Protein AF-A0A9K3PD20-F1 (afdb_monomer_lite)

Radius of gyration: 23.97 Å; chains: 1; bounding box: 64×73×64 Å

Sequence (239 aa):
MLTRLIGERVSKTTVSHLHSTSSPSNHFPDMQALSTAPFMQQVQYGMELSFLLENPESESNVQLKESLKVQLSHSDGIRGFMVAYLSGRGEDVVEGNVDALVAPNTIEIPPVLLEVLHEQLQQKGSAELVSLMCMNVIMPTAMVTMHKDASQSANSARTAQRGLALLQAVQEHNTGIRKNVSAIRQVARRVQKIDQDGHTAETESDDPLIKRWTEFFDKWGYQQQQAADIEKAMDTLLS

pLDDT: mean 82.69, std 20.41, range [30.44, 98.31]

Foldseek 3Di:
DDDDDDDDDDDDDDDPPPPPPPPPPLDQDDLVCLLDPALVVLLVNLLSLLVCLVVPDPVCLVVSLSSLLSLLVDQSSLLSNLCNNLLDDDPVPPDDCLPDLDALQPDDDRPSNLVSLLVLLPDDPCLSSLVSLLVQQLVLLLCLVVDPDNNSNSSSSSSNSPSLSSLLSRCVSHVSNLVLLVLLLVLLVQLLPQDPVRDRPDDDDPDPSNVVNNVVCVVVVRHNVSSVSSNVSSVVSVD

Structure (mmCIF, N/CA/C/O backbone):
data_AF-A0A9K3PD20-F1
#
_entry.id   AF-A0A9K3PD20-F1
#
loop_
_atom_site.group_PDB
_atom_site.id
_atom_site.type_symbol
_atom_site.label_atom_id
_atom_site.label_alt_id
_atom_site.label_comp_id
_atom_site.label_asym_id
_atom_site.label_entity_id
_atom_site.label_seq_id
_atom_site.pdbx_PDB_ins_code
_atom_site.Cartn_x
_atom_site.Cartn_y
_atom_site.Cartn_z
_atom_site.occupancy
_atom_site.B_iso_or_equiv
_atom_site.auth_seq_id
_atom_site.auth_comp_id
_atom_site.auth_asym_id
_atom_site.auth_atom_id
_atom_site.pdbx_PDB_model_num
ATOM 1 N N . MET A 1 1 ? -43.791 52.078 -41.776 1.00 32.06 1 MET A N 1
ATOM 2 C CA . MET A 1 1 ? -44.443 53.320 -41.314 1.00 32.06 1 MET A CA 1
ATOM 3 C C . MET A 1 1 ? -44.963 53.040 -39.907 1.00 32.06 1 MET A C 1
ATOM 5 O O . MET A 1 1 ? -45.763 52.128 -39.829 1.00 32.06 1 MET A O 1
ATOM 9 N N . LEU A 1 2 ? -44.442 53.737 -38.875 1.00 30.59 2 LEU A N 1
ATOM 10 C CA . LEU A 1 2 ? -45.046 54.035 -37.546 1.00 30.59 2 LEU A CA 1
ATOM 11 C C . LEU A 1 2 ? -45.664 52.865 -36.717 1.00 30.59 2 LEU A C 1
ATOM 13 O O . LEU A 1 2 ? -46.441 52.093 -37.240 1.00 30.59 2 LEU A O 1
ATOM 17 N N . THR A 1 3 ? -45.497 52.649 -35.406 1.00 32.53 3 THR A N 1
ATOM 18 C CA . THR A 1 3 ? -44.880 53.335 -34.255 1.00 32.53 3 THR A CA 1
ATOM 19 C C . THR A 1 3 ? -44.928 52.355 -33.065 1.00 32.53 3 THR A C 1
ATOM 21 O O . THR A 1 3 ? -45.764 51.459 -33.028 1.00 32.53 3 THR A O 1
ATOM 24 N N . ARG A 1 4 ? -44.037 52.565 -32.086 1.00 36.31 4 ARG A N 1
ATOM 25 C CA . ARG A 1 4 ? -44.049 52.064 -30.693 1.00 36.31 4 ARG A CA 1
ATOM 26 C C . ARG A 1 4 ? -45.438 52.027 -30.026 1.00 36.31 4 ARG A C 1
ATOM 28 O O . ARG A 1 4 ? -46.257 52.876 -30.350 1.00 36.31 4 ARG A O 1
ATOM 35 N N . LEU A 1 5 ? -45.580 51.215 -28.966 1.00 33.84 5 LEU A N 1
ATOM 36 C CA . LEU A 1 5 ? -45.888 51.643 -27.578 1.00 33.84 5 LEU A CA 1
ATOM 37 C C . LEU A 1 5 ? -45.812 50.440 -26.596 1.00 33.84 5 LEU A C 1
ATOM 39 O O . LEU A 1 5 ? -46.409 49.409 -26.862 1.00 33.84 5 LEU A O 1
ATOM 43 N N . ILE A 1 6 ? -45.048 50.634 -25.502 1.00 37.28 6 ILE A N 1
ATOM 44 C CA . ILE A 1 6 ? -45.344 50.339 -24.070 1.00 37.28 6 ILE A CA 1
ATOM 45 C C . ILE A 1 6 ? -45.834 48.910 -23.729 1.00 37.28 6 ILE A C 1
ATOM 47 O O . ILE A 1 6 ? -46.838 48.462 -24.246 1.00 37.28 6 ILE A O 1
ATOM 51 N N . GLY A 1 7 ? -45.226 48.115 -22.845 1.00 30.44 7 GLY A N 1
ATOM 52 C CA . GLY A 1 7 ? -44.508 48.427 -21.612 1.00 30.44 7 GLY A CA 1
ATOM 53 C C . GLY A 1 7 ? -45.372 48.011 -20.420 1.00 30.44 7 GLY A C 1
ATOM 54 O O . GLY A 1 7 ? -46.259 48.762 -20.055 1.00 30.44 7 GLY A O 1
ATOM 55 N N . GLU A 1 8 ? -45.105 46.864 -19.788 1.00 33.53 8 GLU A N 1
ATOM 56 C CA . GLU A 1 8 ? -45.597 46.604 -18.431 1.00 33.53 8 GLU A CA 1
ATOM 57 C C . GLU A 1 8 ? -44.749 45.567 -17.686 1.00 33.53 8 GLU A C 1
ATOM 59 O O . GLU A 1 8 ? -44.196 44.627 -18.253 1.00 33.53 8 GLU A O 1
ATOM 64 N N . ARG A 1 9 ? -44.574 45.858 -16.398 1.00 37.62 9 ARG A N 1
ATOM 65 C CA . ARG A 1 9 ? -43.651 45.253 -15.437 1.00 37.62 9 ARG A CA 1
ATOM 66 C C . ARG A 1 9 ? -44.114 43.853 -15.039 1.00 37.62 9 ARG A C 1
ATOM 68 O O . ARG A 1 9 ? -45.266 43.690 -14.656 1.00 37.62 9 ARG A O 1
ATOM 75 N N . VAL A 1 10 ? -43.188 42.897 -14.969 1.00 38.81 10 VAL A N 1
ATOM 76 C CA . VAL A 1 10 ? -43.394 41.652 -14.215 1.00 38.81 10 VAL A CA 1
ATOM 77 C C . VAL A 1 10 ? -42.469 41.646 -13.003 1.00 38.81 10 VAL A C 1
ATOM 79 O O . VAL A 1 10 ? -41.258 41.851 -13.104 1.00 38.81 10 VAL A O 1
ATOM 82 N N . SER A 1 11 ? -43.104 41.491 -11.846 1.00 36.44 11 SER A N 1
ATOM 83 C CA . SER A 1 11 ? -42.548 41.510 -10.500 1.00 36.44 11 SER A CA 1
ATOM 84 C C . SER A 1 11 ? -41.425 40.493 -10.295 1.00 36.44 11 SER A C 1
ATOM 86 O O . SER A 1 11 ? -41.519 39.339 -10.705 1.00 36.44 11 SER A O 1
ATOM 88 N N . LYS A 1 12 ? -40.375 40.928 -9.592 1.00 35.97 12 LYS A N 1
ATOM 89 C CA . LYS A 1 12 ? -39.318 40.067 -9.057 1.00 35.97 12 LYS A CA 1
ATOM 90 C C . LYS A 1 12 ? -39.891 39.215 -7.923 1.00 35.97 12 LYS A C 1
ATOM 92 O O . LYS A 1 12 ? -40.141 39.732 -6.838 1.00 35.97 12 LYS A O 1
ATOM 97 N N . THR A 1 13 ? -40.061 37.921 -8.165 1.00 34.59 13 THR A N 1
ATOM 98 C CA . THR A 1 13 ? -40.254 36.932 -7.100 1.00 34.59 13 THR A CA 1
ATOM 99 C C . THR A 1 13 ? -38.877 36.497 -6.615 1.00 34.59 13 THR A C 1
ATOM 101 O O . THR A 1 13 ? -38.175 35.742 -7.284 1.00 34.59 13 THR A O 1
ATOM 104 N N . THR A 1 14 ? -38.467 37.022 -5.465 1.00 35.19 14 THR A N 1
ATOM 105 C CA . THR A 1 14 ? -37.272 36.581 -4.745 1.00 35.19 14 THR A CA 1
ATOM 106 C C . THR A 1 14 ? -37.536 35.182 -4.192 1.00 35.19 14 THR A C 1
ATOM 108 O O . THR A 1 14 ? -38.269 35.030 -3.218 1.00 35.19 14 THR A O 1
ATOM 111 N N . VAL A 1 15 ? -36.967 34.154 -4.821 1.00 39.84 15 VAL A N 1
ATOM 112 C CA . VAL A 1 15 ? -36.936 32.799 -4.259 1.00 39.84 15 VAL A CA 1
ATOM 113 C C . VAL A 1 15 ? -35.819 32.769 -3.222 1.00 39.84 15 VAL A C 1
ATOM 115 O O . VAL A 1 15 ? -34.638 32.700 -3.554 1.00 39.84 15 VAL A O 1
ATOM 118 N N . SER A 1 16 ? -36.194 32.867 -1.950 1.00 36.34 16 SER A N 1
ATOM 119 C CA . SER A 1 16 ? -35.309 32.589 -0.824 1.00 36.34 16 SER A CA 1
ATOM 120 C C . SER A 1 16 ? -35.037 31.083 -0.770 1.00 36.34 16 SER A C 1
ATOM 122 O O . SER A 1 16 ? -35.779 30.333 -0.133 1.00 36.34 16 SER A O 1
ATOM 124 N N . HIS A 1 17 ? -33.986 30.622 -1.448 1.00 38.44 17 HIS A N 1
ATOM 125 C CA . HIS A 1 17 ? -33.432 29.299 -1.183 1.00 38.44 17 HIS A CA 1
ATOM 126 C C . HIS A 1 17 ? -32.709 29.336 0.164 1.00 38.44 17 HIS A C 1
ATOM 128 O O . HIS A 1 17 ? -31.541 29.704 0.256 1.00 38.44 17 HIS A O 1
ATOM 134 N N . LEU A 1 18 ? -33.427 28.940 1.214 1.00 37.38 18 LEU A N 1
ATOM 135 C CA . LEU A 1 18 ? -32.842 28.460 2.459 1.00 37.38 18 LEU A CA 1
ATOM 136 C C . LEU A 1 18 ? -31.968 27.244 2.120 1.00 37.38 18 LEU A C 1
ATOM 138 O O . LEU A 1 18 ? -32.468 26.132 1.966 1.00 37.38 18 LEU A O 1
ATOM 142 N N . HIS A 1 19 ? -30.665 27.462 1.947 1.00 37.03 19 HIS A N 1
ATOM 143 C CA . HIS A 1 19 ? -29.682 26.393 2.072 1.00 37.03 19 HIS A CA 1
ATOM 144 C C . HIS A 1 19 ? -29.594 26.059 3.557 1.00 37.03 19 HIS A C 1
ATOM 146 O O . HIS A 1 19 ? -28.876 26.700 4.318 1.00 37.03 19 HIS A O 1
ATOM 152 N N . SER A 1 20 ? -30.401 25.086 3.971 1.00 33.69 20 SER A N 1
ATOM 153 C CA . SER A 1 20 ? -30.236 24.423 5.253 1.00 33.69 20 SER A CA 1
ATOM 154 C C . SER A 1 20 ? -28.936 23.628 5.167 1.00 33.69 20 SER A C 1
ATOM 156 O O . SER A 1 20 ? -28.908 22.520 4.638 1.00 33.69 20 SER A O 1
ATOM 158 N N . THR A 1 21 ? -27.839 24.229 5.617 1.00 38.81 21 THR A N 1
ATOM 159 C CA . THR A 1 21 ? -26.572 23.541 5.859 1.00 38.81 21 THR A CA 1
ATOM 160 C C . THR A 1 21 ? -26.778 22.633 7.067 1.00 38.81 21 THR A C 1
ATOM 162 O O . THR A 1 21 ? -26.524 23.025 8.204 1.00 38.81 21 THR A O 1
ATOM 165 N N . SER A 1 22 ? -27.335 21.441 6.844 1.00 39.06 22 SER A N 1
ATOM 166 C CA . SER A 1 22 ? -27.267 20.372 7.833 1.00 39.06 22 SER A CA 1
ATOM 167 C C . SER A 1 22 ? -25.796 20.020 8.001 1.00 39.06 22 SER A C 1
ATOM 169 O O . SER A 1 22 ? -25.187 19.496 7.066 1.00 39.06 22 SER A O 1
ATOM 171 N N . SER A 1 23 ? -25.219 20.346 9.157 1.00 44.75 23 SER A N 1
ATOM 172 C CA . SER A 1 23 ? -23.912 19.828 9.549 1.00 44.75 23 SER A CA 1
ATOM 173 C C . SER A 1 23 ? -23.914 18.310 9.3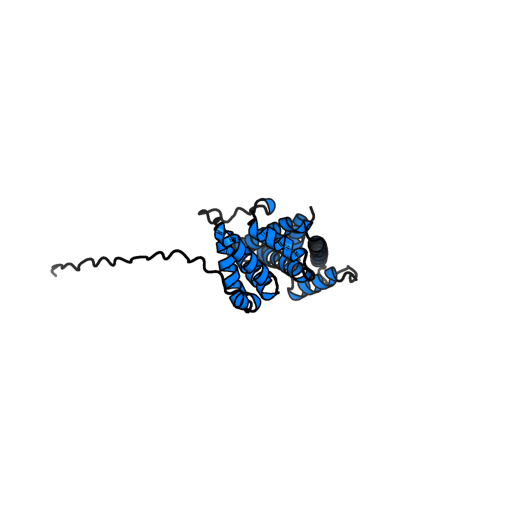39 1.00 44.75 23 SER A C 1
ATOM 175 O O . SER A 1 23 ? -24.902 17.673 9.724 1.00 44.75 23 SER A O 1
ATOM 177 N N . PRO A 1 24 ? -22.884 17.725 8.702 1.00 53.16 24 PRO A N 1
ATOM 178 C CA . PRO A 1 24 ? -22.793 16.280 8.590 1.00 53.16 24 PRO A CA 1
ATOM 179 C C . PRO A 1 24 ? -22.837 15.716 10.009 1.00 53.16 24 PRO A C 1
ATOM 181 O O . PRO A 1 24 ? -22.007 16.049 10.849 1.00 53.16 24 PRO A O 1
ATOM 184 N N . SER A 1 25 ? -23.879 14.949 10.318 1.00 56.22 25 SER A N 1
ATOM 185 C CA . SER A 1 25 ? -23.950 14.226 11.579 1.00 56.22 25 SER A CA 1
ATOM 186 C C . SER A 1 25 ? -22.768 13.265 11.621 1.00 56.22 25 SER A C 1
ATOM 188 O O . SER A 1 25 ? -22.614 12.499 10.668 1.00 56.22 25 SER A O 1
ATOM 190 N N . ASN A 1 26 ? -21.978 13.288 12.700 1.00 63.44 26 ASN A N 1
ATOM 191 C CA . ASN A 1 26 ? -20.900 12.329 12.977 1.00 63.44 26 ASN A CA 1
ATOM 192 C C . ASN A 1 26 ? -21.483 10.924 13.172 1.00 63.44 26 ASN A C 1
ATOM 194 O O . ASN A 1 26 ? -21.626 10.425 14.287 1.00 63.44 26 ASN A O 1
ATOM 198 N N . HIS A 1 27 ? -21.920 10.317 12.075 1.00 77.88 27 HIS A N 1
ATOM 199 C CA . HIS A 1 27 ? -22.515 9.000 12.057 1.00 77.88 27 HIS A CA 1
ATOM 200 C C . HIS A 1 27 ? -21.440 8.005 11.645 1.00 77.88 27 HIS A C 1
ATOM 202 O O . HIS A 1 27 ? -20.961 8.030 10.516 1.00 77.88 27 HIS A O 1
ATOM 208 N N . PHE A 1 28 ? 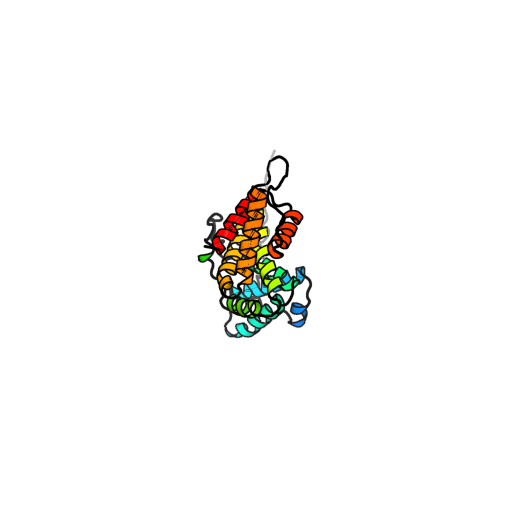-21.047 7.152 12.585 1.00 85.44 28 PHE A N 1
ATOM 209 C CA . PHE A 1 28 ? -20.180 6.023 12.289 1.00 85.44 28 PHE A CA 1
ATOM 210 C C . PHE A 1 28 ? -20.984 4.917 11.601 1.00 85.44 28 PHE A C 1
ATOM 212 O O . PHE A 1 28 ? -22.133 4.679 11.992 1.00 85.44 28 PHE A O 1
ATOM 219 N N . PRO A 1 29 ? -20.392 4.203 10.632 1.00 86.19 29 PRO A N 1
ATOM 220 C CA . PRO A 1 29 ? -21.020 3.024 10.063 1.00 86.19 29 PRO A CA 1
ATOM 221 C C . PRO A 1 29 ? -21.232 1.946 11.133 1.00 86.19 29 PRO A C 1
ATOM 223 O O . PRO A 1 29 ? -20.459 1.812 12.083 1.00 86.19 29 PRO A O 1
ATOM 226 N N . ASP A 1 30 ? -22.287 1.150 10.964 1.00 92.06 30 ASP A N 1
ATOM 227 C CA . ASP A 1 30 ? -22.535 -0.016 11.810 1.00 92.06 30 ASP A CA 1
ATOM 228 C C . ASP A 1 30 ? -21.375 -1.022 11.698 1.00 92.06 30 ASP A C 1
ATOM 230 O O . ASP A 1 30 ? -20.958 -1.384 10.597 1.00 92.06 30 ASP A O 1
ATOM 234 N N . MET A 1 31 ? -20.862 -1.499 12.836 1.00 93.88 31 MET A N 1
ATOM 235 C CA . MET A 1 31 ? -19.676 -2.367 12.882 1.00 93.88 31 MET A CA 1
ATOM 236 C C . MET A 1 31 ? -19.899 -3.715 12.186 1.00 93.88 31 MET A C 1
ATOM 238 O O . MET A 1 31 ? -18.981 -4.257 11.565 1.00 93.88 31 MET A O 1
ATOM 242 N N . GLN A 1 32 ? -21.111 -4.271 12.263 1.00 93.88 32 GLN A N 1
ATOM 243 C CA . GLN A 1 32 ? -21.422 -5.539 11.612 1.00 93.88 32 GLN A CA 1
ATOM 244 C C . GLN A 1 32 ? -21.472 -5.357 10.092 1.00 93.88 32 GLN A C 1
ATOM 246 O O . GLN A 1 32 ? -20.875 -6.154 9.359 1.00 93.88 32 GLN A O 1
ATOM 251 N N . ALA A 1 33 ? -22.108 -4.282 9.622 1.00 94.38 33 ALA A N 1
ATOM 252 C CA . ALA A 1 33 ? -22.098 -3.914 8.211 1.00 94.38 33 ALA A CA 1
ATOM 253 C C . ALA A 1 33 ? -20.666 -3.660 7.713 1.00 94.38 33 ALA A C 1
ATOM 255 O O . ALA A 1 33 ? -20.261 -4.216 6.691 1.00 94.38 33 ALA A O 1
ATOM 256 N N . LEU A 1 34 ? -19.866 -2.910 8.472 1.00 94.31 34 LEU A N 1
ATOM 257 C CA . LEU A 1 34 ? -18.480 -2.588 8.138 1.00 94.31 34 LEU A CA 1
ATOM 258 C C . LEU A 1 34 ? -17.599 -3.837 8.000 1.00 94.31 34 LEU A C 1
ATOM 260 O O . LEU A 1 34 ? -16.735 -3.867 7.136 1.00 94.31 34 LEU A O 1
ATOM 264 N N . SER A 1 35 ? -17.845 -4.884 8.791 1.00 95.06 35 SER A N 1
ATOM 265 C CA . SER A 1 35 ? -17.048 -6.123 8.760 1.00 95.06 35 SER A CA 1
ATOM 266 C C . SER A 1 35 ? -17.301 -7.040 7.553 1.00 95.06 35 SER A C 1
ATOM 268 O O . SER A 1 35 ? -16.542 -7.980 7.322 1.00 95.06 35 SER A O 1
ATOM 270 N N . THR A 1 36 ? -18.391 -6.822 6.807 1.00 95.44 36 THR A N 1
ATOM 271 C CA . THR A 1 36 ? -18.849 -7.758 5.758 1.00 95.44 36 THR A CA 1
ATOM 272 C C . THR A 1 36 ? -19.294 -7.087 4.464 1.00 95.44 36 THR A C 1
ATOM 274 O O . THR A 1 36 ? -19.559 -7.773 3.474 1.00 95.44 36 THR A O 1
ATOM 277 N N . ALA A 1 37 ? -19.382 -5.758 4.445 1.00 96.12 37 ALA A N 1
ATOM 278 C CA . ALA A 1 37 ? -19.848 -5.019 3.289 1.00 96.12 37 ALA A CA 1
ATOM 279 C C . ALA A 1 37 ? -18.946 -5.242 2.059 1.00 96.12 37 ALA A C 1
ATOM 281 O O . ALA A 1 37 ? -17.721 -5.335 2.198 1.00 96.12 37 ALA A O 1
ATOM 282 N N . PRO A 1 38 ? -19.537 -5.297 0.849 1.00 97.38 38 PRO A N 1
ATOM 283 C CA . PRO A 1 38 ? -18.790 -5.479 -0.390 1.00 97.38 38 PRO A CA 1
ATOM 284 C C . PRO A 1 38 ? -17.940 -4.247 -0.715 1.00 97.38 38 PRO A C 1
ATOM 286 O O . PRO A 1 38 ? -18.271 -3.130 -0.310 1.00 97.38 38 PRO A O 1
ATOM 289 N N . PHE A 1 39 ? -16.899 -4.430 -1.529 1.00 96.62 39 PHE A N 1
ATOM 290 C CA . PHE A 1 39 ? -15.936 -3.385 -1.901 1.00 96.62 39 PHE A CA 1
ATOM 291 C C . PHE A 1 39 ? -16.517 -1.975 -2.144 1.00 96.62 39 PHE A C 1
ATOM 293 O O . PHE A 1 39 ? -16.040 -1.014 -1.552 1.00 96.62 39 PHE A O 1
ATOM 300 N N . MET A 1 40 ? -17.553 -1.808 -2.976 1.00 96.56 40 MET A N 1
ATOM 301 C CA . MET A 1 40 ? -18.084 -0.462 -3.270 1.00 96.56 40 MET A CA 1
ATOM 302 C C . MET A 1 40 ? -18.697 0.223 -2.044 1.00 96.56 40 MET A C 1
ATOM 304 O O . MET A 1 40 ? -18.587 1.438 -1.899 1.00 96.56 40 MET A O 1
ATOM 308 N N . GLN A 1 41 ? -19.306 -0.553 -1.151 1.00 97.31 41 GLN A N 1
ATOM 309 C CA . GLN A 1 41 ? -19.816 -0.045 0.117 1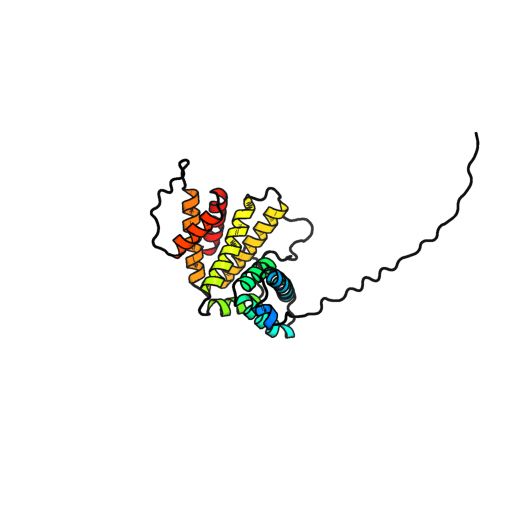.00 97.31 41 GLN A CA 1
ATOM 310 C C . GLN A 1 41 ? -18.658 0.261 1.084 1.00 97.31 41 GLN A C 1
ATOM 312 O O . GLN A 1 41 ? -18.702 1.258 1.797 1.00 97.31 41 GLN A O 1
ATOM 317 N N . GLN A 1 42 ? -17.576 -0.523 1.041 1.00 97.56 42 GLN A N 1
ATOM 318 C CA . GLN A 1 42 ? -16.352 -0.237 1.798 1.00 97.56 42 GLN A CA 1
ATOM 319 C C . GLN A 1 42 ? -15.686 1.070 1.372 1.00 97.56 42 GLN A C 1
ATOM 321 O O . GLN A 1 42 ? -15.165 1.787 2.219 1.00 97.56 42 GLN A O 1
ATOM 326 N N . VAL A 1 43 ? -15.730 1.421 0.084 1.00 96.00 43 VAL A N 1
ATOM 327 C CA . VAL A 1 43 ? -15.259 2.736 -0.381 1.00 96.00 43 VAL A CA 1
ATOM 328 C C . VAL A 1 43 ? -16.090 3.857 0.252 1.00 96.00 43 VAL A C 1
ATOM 330 O O . VAL A 1 43 ? -15.521 4.848 0.694 1.00 96.00 43 VAL A O 1
ATOM 333 N N . GLN A 1 44 ? -17.416 3.697 0.355 1.00 94.88 44 GLN A N 1
ATOM 334 C CA . GLN A 1 44 ? -18.285 4.689 1.005 1.00 94.88 44 GLN A CA 1
ATOM 335 C C . GLN A 1 44 ? -17.940 4.873 2.483 1.00 94.88 44 GLN A C 1
ATOM 337 O O . GLN A 1 44 ? -17.656 5.993 2.900 1.00 94.88 44 GLN A O 1
ATOM 342 N N . TYR A 1 45 ? -17.851 3.778 3.240 1.00 95.62 45 TYR A N 1
ATOM 343 C CA . TYR A 1 45 ? -17.425 3.833 4.641 1.00 95.62 45 TYR A CA 1
ATOM 344 C C . TYR A 1 45 ? -16.009 4.393 4.793 1.00 95.62 45 TYR A C 1
ATOM 346 O O . TYR A 1 45 ? -15.735 5.165 5.705 1.00 95.62 45 TYR A O 1
ATOM 354 N N . GLY A 1 46 ? -15.108 4.063 3.865 1.00 95.31 46 GLY A N 1
ATOM 355 C CA . GLY A 1 46 ? -13.759 4.613 3.836 1.00 95.31 46 GLY A CA 1
ATOM 356 C C . GLY A 1 46 ? -13.744 6.133 3.661 1.00 95.31 46 GLY A C 1
ATOM 357 O O . GLY A 1 46 ? -12.922 6.797 4.286 1.00 95.31 46 GLY A O 1
ATOM 358 N N . MET A 1 47 ? -14.654 6.700 2.858 1.00 92.69 47 MET A N 1
ATOM 359 C CA . MET A 1 47 ? -14.776 8.156 2.693 1.00 92.69 47 MET A CA 1
ATOM 360 C C . MET A 1 47 ? -15.262 8.824 3.982 1.00 92.69 47 MET A C 1
ATOM 362 O O . MET A 1 47 ? -14.695 9.837 4.384 1.00 92.69 47 MET A O 1
ATOM 366 N N . GLU A 1 48 ? -16.260 8.238 4.647 1.00 92.12 48 GLU A N 1
ATOM 367 C CA . GLU A 1 48 ? -16.773 8.724 5.937 1.00 92.12 48 GLU A CA 1
ATOM 368 C C . GLU A 1 48 ? -15.679 8.698 7.013 1.00 92.12 48 GLU A C 1
ATOM 370 O O . GLU A 1 48 ? -15.425 9.704 7.675 1.00 92.12 48 GLU A O 1
ATOM 375 N N . LEU A 1 49 ? -14.961 7.578 7.139 1.00 93.25 49 LEU A N 1
ATOM 376 C CA . LEU A 1 49 ? -13.873 7.436 8.109 1.00 93.25 49 LEU A CA 1
ATOM 377 C C . LEU A 1 49 ? -12.676 8.340 7.780 1.00 93.25 49 LEU A C 1
ATOM 379 O O . LEU A 1 49 ? -12.050 8.869 8.695 1.00 93.25 49 LEU A O 1
ATOM 383 N N . SER A 1 50 ? -12.378 8.569 6.497 1.00 92.25 50 SER A N 1
ATOM 384 C CA . SER A 1 50 ? -11.333 9.517 6.079 1.00 92.25 50 SER A CA 1
ATOM 385 C C . SER A 1 50 ? -11.695 10.957 6.441 1.00 92.25 50 SER A C 1
ATOM 387 O O . SER A 1 50 ? -10.848 11.682 6.951 1.00 92.25 50 SER A O 1
ATOM 389 N N . PHE A 1 51 ? -12.958 11.351 6.261 1.00 89.69 51 PHE A N 1
ATOM 390 C CA . PHE A 1 51 ? -13.442 12.671 6.670 1.00 89.69 51 PHE A CA 1
ATOM 391 C C . PHE A 1 51 ? -13.319 12.886 8.188 1.00 89.69 51 PHE A C 1
ATOM 393 O O . PHE A 1 51 ? -12.888 13.950 8.634 1.00 89.69 51 PHE A O 1
ATOM 400 N N . LEU A 1 52 ? -13.641 11.861 8.986 1.00 90.44 52 LEU A N 1
ATOM 401 C CA . LEU A 1 52 ? -13.495 11.900 10.446 1.00 90.44 52 LEU A CA 1
ATOM 402 C C . LEU A 1 52 ? -12.026 11.944 10.896 1.00 90.44 52 LEU A C 1
ATOM 404 O O . LEU A 1 52 ? -11.719 12.541 11.924 1.00 90.44 52 LEU A O 1
ATOM 408 N N . LEU A 1 53 ? -11.108 11.345 10.131 1.00 90.62 53 LEU A N 1
ATOM 409 C CA . LEU A 1 53 ? -9.667 11.443 10.386 1.00 90.62 53 LEU A CA 1
ATOM 410 C C . LEU A 1 53 ? -9.117 12.856 10.147 1.00 90.62 53 LEU A C 1
ATOM 412 O O . LEU A 1 53 ? -8.173 13.252 10.828 1.00 90.62 53 LEU A O 1
ATOM 416 N N . GLU A 1 54 ? -9.690 13.599 9.199 1.00 84.56 54 GLU A N 1
ATOM 417 C CA . GLU A 1 54 ? -9.334 14.998 8.912 1.00 84.56 54 GLU A CA 1
ATOM 418 C C . GLU A 1 54 ? -9.966 15.975 9.921 1.00 84.56 54 GLU A C 1
ATOM 420 O O . GLU A 1 54 ? -9.409 17.037 10.186 1.00 84.56 54 GLU A O 1
ATOM 425 N N . ASN A 1 55 ? -11.089 15.593 10.538 1.00 81.62 55 ASN A N 1
ATOM 426 C CA . ASN A 1 55 ? -11.840 16.411 11.494 1.00 81.62 55 ASN A CA 1
ATOM 427 C C . ASN A 1 55 ? -12.011 15.680 12.841 1.00 81.62 55 ASN A C 1
ATOM 429 O O . ASN A 1 55 ? -13.137 15.355 13.227 1.00 81.62 55 ASN A O 1
ATOM 433 N N . PRO A 1 56 ? -10.915 15.374 13.563 1.00 74.81 56 PRO A N 1
ATOM 434 C CA . PRO A 1 56 ? -10.985 14.522 14.741 1.00 74.81 56 PRO A CA 1
ATOM 435 C C . PRO A 1 56 ? -11.686 15.225 15.909 1.00 74.81 56 PRO A C 1
ATOM 437 O O . PRO A 1 56 ? -11.176 16.190 16.481 1.00 74.81 56 PRO A O 1
ATOM 440 N N . GLU A 1 57 ? -12.822 14.680 16.338 1.00 79.62 57 GLU A N 1
ATOM 441 C CA . GLU A 1 57 ? -13.446 15.033 17.614 1.00 79.62 57 GLU A CA 1
ATOM 442 C C . GLU A 1 57 ? -12.949 14.087 18.711 1.00 79.62 57 GLU A C 1
ATOM 444 O O . GLU A 1 57 ? -13.111 12.866 18.618 1.00 79.62 57 GLU A O 1
ATOM 449 N N . SER A 1 58 ? -12.349 14.644 19.769 1.00 69.50 58 SER A N 1
ATOM 450 C CA . SER A 1 58 ? -11.650 13.889 20.821 1.00 69.50 58 SER A CA 1
ATOM 451 C C . SER A 1 58 ? -12.499 12.791 21.472 1.00 69.50 58 SER A C 1
ATOM 453 O O . SER A 1 58 ? -11.979 11.711 21.755 1.00 69.50 58 SER A O 1
ATOM 455 N N . GLU A 1 59 ? -13.796 13.036 21.665 1.00 67.69 59 GLU A N 1
ATOM 456 C CA . GLU A 1 59 ? -14.745 12.094 22.274 1.00 67.69 59 GLU A CA 1
ATOM 457 C C . GLU A 1 59 ? -15.069 10.895 21.362 1.00 67.69 59 GLU A C 1
ATOM 459 O O . GLU A 1 59 ? -15.439 9.827 21.847 1.00 67.69 59 GLU A O 1
ATOM 464 N N . SER A 1 60 ? -14.860 11.030 20.049 1.00 79.88 60 SER A N 1
ATOM 465 C CA . SER A 1 60 ? -15.205 10.022 19.037 1.00 79.88 60 SER A CA 1
ATOM 466 C C . SER A 1 60 ? -14.034 9.113 18.630 1.00 79.88 60 SER A C 1
ATOM 468 O O . SER A 1 60 ? -14.221 8.100 17.952 1.00 79.88 60 SER A O 1
ATOM 470 N N . ASN A 1 61 ? -12.815 9.425 19.087 1.00 87.12 61 ASN A N 1
ATOM 471 C CA . ASN A 1 61 ? -11.592 8.733 18.668 1.00 87.12 61 ASN A CA 1
ATOM 472 C C . ASN A 1 61 ? -11.592 7.230 18.980 1.00 87.12 61 ASN A C 1
ATOM 474 O O . ASN A 1 61 ? -10.989 6.457 18.239 1.00 87.12 61 ASN A O 1
ATOM 478 N N . VAL A 1 62 ? -12.254 6.796 20.057 1.00 90.62 62 VAL A N 1
ATOM 479 C CA . VAL A 1 62 ? -12.362 5.364 20.388 1.00 90.62 62 VAL A CA 1
ATOM 480 C C . VAL A 1 62 ? -13.170 4.631 19.316 1.00 90.62 62 VAL A C 1
ATOM 482 O O . VAL A 1 62 ? -12.696 3.644 18.759 1.00 90.62 62 VAL A O 1
ATOM 485 N N . GLN A 1 63 ? -14.340 5.163 18.957 1.00 91.88 63 GLN A N 1
ATOM 486 C CA . GLN A 1 63 ? -15.212 4.570 17.945 1.00 91.88 63 GLN A CA 1
ATOM 487 C C . GLN A 1 63 ? -14.593 4.637 16.541 1.00 91.88 63 GLN A C 1
ATOM 489 O O . GLN A 1 63 ? -14.722 3.690 15.761 1.00 91.88 63 GLN A O 1
ATOM 494 N N . LEU A 1 64 ? -13.854 5.709 16.234 1.00 94.50 64 LEU A N 1
ATOM 495 C CA . LEU A 1 64 ? -13.085 5.827 14.993 1.00 94.50 64 LEU A CA 1
ATOM 496 C C . LEU A 1 64 ? -12.007 4.743 14.893 1.00 94.50 64 LEU A C 1
ATOM 498 O O . LEU A 1 64 ? -11.917 4.063 13.871 1.00 94.50 64 LEU A O 1
ATOM 502 N N . LYS A 1 65 ? -11.232 4.523 15.963 1.00 95.50 65 LYS A N 1
ATOM 503 C CA . LYS A 1 65 ? -10.229 3.447 16.014 1.00 95.50 65 LYS A CA 1
ATOM 504 C C . LYS A 1 65 ? -10.859 2.080 15.802 1.00 95.50 65 LYS A C 1
ATOM 506 O O . LYS A 1 65 ? -10.330 1.289 15.026 1.00 95.50 65 LYS A O 1
ATOM 511 N N . GLU A 1 66 ? -11.963 1.791 16.481 1.00 95.44 66 GLU A N 1
ATOM 512 C CA . GLU A 1 66 ? -12.667 0.514 16.334 1.00 95.44 66 GLU A CA 1
ATOM 513 C C . GLU A 1 66 ? -13.183 0.316 14.906 1.00 95.44 66 GLU A C 1
ATOM 515 O O . GLU A 1 66 ? -12.957 -0.743 14.323 1.00 95.44 66 GLU A O 1
ATOM 520 N N . SER A 1 67 ? -13.768 1.355 14.306 1.00 96.62 67 SER A N 1
ATOM 521 C CA . SER A 1 67 ? -14.273 1.303 12.929 1.00 96.62 67 SER A CA 1
ATOM 522 C C . SER A 1 67 ? -13.138 1.034 11.940 1.00 96.62 67 SER A C 1
ATOM 524 O O . SER A 1 67 ? -13.226 0.127 11.115 1.00 96.62 67 SER A O 1
ATOM 526 N N . LEU A 1 68 ? -12.017 1.749 12.072 1.00 97.38 68 LEU A N 1
ATOM 527 C CA . LEU A 1 68 ? -10.830 1.524 11.244 1.00 97.38 68 LEU A CA 1
ATOM 528 C C . LEU A 1 68 ? -10.268 0.109 11.427 1.00 97.38 68 LEU A C 1
ATOM 530 O O . LEU A 1 68 ? -9.925 -0.540 10.443 1.00 97.38 68 LEU A O 1
ATOM 534 N N . LYS A 1 69 ? -10.206 -0.409 12.661 1.00 97.19 69 LYS A N 1
ATOM 535 C CA . LYS A 1 69 ? -9.752 -1.787 12.925 1.00 97.19 69 LYS A CA 1
ATOM 536 C C . LYS A 1 69 ? -10.653 -2.816 12.248 1.00 97.19 69 LYS A C 1
ATOM 538 O O . LYS A 1 69 ? -10.137 -3.763 11.661 1.00 97.19 69 LYS A O 1
ATOM 543 N N . VAL A 1 70 ? -11.972 -2.632 12.313 1.00 97.38 70 VAL A N 1
ATOM 544 C CA . VAL A 1 70 ? -12.937 -3.521 11.653 1.00 97.38 70 VAL A CA 1
ATOM 545 C C . VAL A 1 70 ? -12.783 -3.442 10.137 1.00 97.38 70 VAL A C 1
ATOM 547 O O . VAL A 1 70 ? -12.639 -4.480 9.492 1.00 97.38 70 VAL A O 1
ATOM 550 N N . GLN A 1 71 ? -12.730 -2.240 9.567 1.00 97.38 71 GLN A N 1
ATOM 551 C CA . GLN A 1 71 ? -12.585 -2.070 8.125 1.00 97.38 71 GLN A CA 1
ATOM 552 C C . GLN A 1 71 ? -11.259 -2.646 7.603 1.00 97.38 71 GLN A C 1
ATOM 554 O O . GLN A 1 71 ? -11.218 -3.288 6.559 1.00 97.38 71 GLN A O 1
ATOM 559 N N . LEU A 1 72 ? -10.161 -2.485 8.340 1.00 97.25 72 LEU A N 1
ATOM 560 C CA . LEU A 1 72 ? -8.852 -3.006 7.939 1.00 97.25 72 LEU A CA 1
ATOM 561 C C . LEU A 1 72 ? -8.663 -4.505 8.232 1.00 97.25 72 LEU A C 1
ATOM 563 O O . LEU A 1 72 ? -7.605 -5.048 7.921 1.00 97.25 72 LEU A O 1
ATOM 567 N N . SER A 1 73 ? -9.667 -5.189 8.793 1.00 95.44 73 SER A N 1
ATOM 568 C CA . SER A 1 73 ? -9.569 -6.611 9.157 1.00 95.44 73 SER A CA 1
ATOM 569 C C . SER A 1 73 ? -9.791 -7.586 7.992 1.00 95.44 73 SER A C 1
ATOM 571 O O . SER A 1 73 ? -9.575 -8.788 8.151 1.00 95.44 73 SER A O 1
ATOM 573 N N . HIS A 1 74 ? -10.217 -7.099 6.822 1.00 95.38 74 HIS A N 1
ATOM 574 C CA . HIS A 1 74 ? -10.489 -7.932 5.651 1.00 95.38 74 HIS A CA 1
ATOM 575 C C . HIS A 1 74 ? -10.163 -7.216 4.331 1.00 95.38 74 HIS A C 1
ATOM 577 O O . HIS A 1 74 ? -10.100 -5.990 4.252 1.00 95.38 74 HIS A O 1
ATOM 583 N N . SER A 1 75 ? -9.976 -7.994 3.264 1.00 95.69 75 SER A N 1
ATOM 584 C CA . SER A 1 75 ? -9.443 -7.530 1.976 1.00 95.69 75 SER A CA 1
ATOM 585 C C . SER A 1 75 ? -10.230 -6.381 1.330 1.00 95.69 75 SER A C 1
ATOM 587 O O . SER A 1 75 ? -9.646 -5.365 0.949 1.00 95.69 75 SER A O 1
ATOM 589 N N . ASP A 1 76 ? -11.553 -6.513 1.224 1.00 97.19 76 ASP A N 1
ATOM 590 C CA . ASP A 1 76 ? -12.419 -5.482 0.641 1.00 97.19 76 ASP A CA 1
ATOM 591 C C . ASP A 1 76 ? -12.434 -4.192 1.466 1.00 97.19 76 ASP A C 1
ATOM 593 O O . ASP A 1 76 ? -12.482 -3.108 0.886 1.00 97.19 76 ASP A O 1
ATOM 597 N N . GLY A 1 77 ? -12.347 -4.294 2.792 1.00 97.56 77 GLY A N 1
ATOM 598 C CA . GLY A 1 77 ? -12.313 -3.141 3.681 1.00 97.56 77 GLY A CA 1
ATOM 599 C C . GLY A 1 77 ? -10.971 -2.412 3.611 1.00 97.56 77 GLY A C 1
ATOM 600 O O . GLY A 1 77 ? -10.958 -1.196 3.429 1.00 97.56 77 GLY A O 1
ATOM 601 N N . ILE A 1 78 ? -9.846 -3.141 3.581 1.00 97.44 78 ILE A N 1
ATOM 602 C CA . ILE A 1 78 ? -8.516 -2.560 3.327 1.00 97.44 78 ILE A CA 1
ATOM 603 C C . ILE A 1 78 ? -8.503 -1.820 1.988 1.00 97.44 78 ILE A C 1
ATOM 605 O O . ILE A 1 78 ? -8.071 -0.671 1.912 1.00 97.44 78 ILE A O 1
ATOM 609 N N . ARG A 1 79 ? -8.987 -2.459 0.916 1.00 95.88 79 ARG A N 1
ATOM 610 C CA . ARG A 1 79 ? -9.029 -1.840 -0.416 1.00 95.88 79 ARG A CA 1
ATOM 611 C C . ARG A 1 79 ? -9.940 -0.619 -0.441 1.00 95.88 79 ARG A C 1
ATOM 613 O O . ARG A 1 79 ? -9.540 0.403 -0.988 1.00 95.88 79 ARG A O 1
ATOM 620 N N . GLY A 1 80 ? -11.142 -0.729 0.122 1.00 96.56 80 GLY A N 1
ATOM 621 C CA . GLY A 1 80 ? -12.120 0.355 0.155 1.00 96.56 80 GLY A CA 1
ATOM 622 C C . GLY A 1 80 ? -11.601 1.571 0.914 1.00 96.56 80 GLY A C 1
ATOM 623 O O . GLY A 1 80 ? -11.638 2.681 0.382 1.00 96.56 80 GLY A O 1
ATOM 624 N N . PHE A 1 81 ? -11.026 1.346 2.098 1.00 97.31 81 PHE A N 1
ATOM 625 C CA . PHE A 1 81 ? -10.406 2.398 2.896 1.00 97.31 81 PHE A CA 1
ATOM 626 C C . PHE A 1 81 ? -9.230 3.054 2.171 1.00 97.31 81 PHE A C 1
ATOM 628 O O . PHE A 1 81 ? -9.204 4.272 2.041 1.00 97.31 81 PHE A O 1
ATOM 635 N N . MET A 1 82 ? -8.278 2.268 1.654 1.00 96.38 82 MET A N 1
ATOM 636 C CA . MET A 1 82 ? -7.090 2.818 0.990 1.00 96.38 82 MET A CA 1
ATOM 637 C C . MET A 1 82 ? -7.459 3.639 -0.248 1.00 96.38 82 MET A C 1
ATOM 639 O O . MET A 1 82 ? -6.906 4.717 -0.443 1.00 96.38 82 MET A O 1
ATOM 643 N N . VAL A 1 83 ? -8.427 3.184 -1.052 1.00 94.25 83 VAL A N 1
ATOM 644 C CA . VAL A 1 83 ? -8.935 3.966 -2.191 1.00 94.25 83 VAL A CA 1
ATOM 645 C C . VAL A 1 83 ? -9.523 5.294 -1.715 1.00 94.25 83 VAL A C 1
ATOM 647 O O . VAL A 1 83 ? -9.177 6.340 -2.256 1.00 94.25 83 VAL A O 1
ATOM 650 N N . ALA A 1 84 ? -10.378 5.274 -0.692 1.00 94.12 84 ALA A N 1
ATOM 651 C CA . ALA A 1 84 ? -11.021 6.485 -0.196 1.00 94.12 84 ALA A CA 1
ATOM 652 C C . ALA A 1 84 ? -10.027 7.476 0.433 1.00 94.12 84 ALA A C 1
ATOM 654 O O . ALA A 1 84 ? -10.036 8.657 0.093 1.00 94.12 84 ALA A O 1
ATOM 655 N N . TYR A 1 85 ? -9.145 6.991 1.305 1.00 94.94 85 TYR A N 1
ATOM 656 C CA . TYR A 1 85 ? -8.191 7.810 2.048 1.00 94.94 85 TYR A CA 1
ATOM 657 C C . TYR A 1 85 ? -7.109 8.408 1.137 1.00 94.94 85 TYR A C 1
ATOM 659 O O . TYR A 1 85 ? -6.831 9.613 1.165 1.00 94.94 85 TYR A O 1
ATOM 667 N N . LEU A 1 86 ? -6.511 7.584 0.271 1.00 94.25 86 LEU A N 1
ATOM 668 C CA . LEU A 1 86 ? -5.396 8.016 -0.573 1.00 94.25 86 LEU A CA 1
ATOM 669 C C . LEU A 1 86 ? -5.853 8.907 -1.732 1.00 94.25 86 LEU A C 1
ATOM 671 O O . LEU A 1 86 ? -5.093 9.774 -2.160 1.00 94.25 86 LEU A O 1
ATOM 675 N N . SER A 1 87 ? -7.086 8.734 -2.216 1.00 88.75 87 SER A N 1
ATOM 676 C CA . SER A 1 87 ? -7.688 9.607 -3.235 1.00 88.75 87 SER A CA 1
ATOM 677 C C . SER A 1 87 ? -8.508 10.762 -2.648 1.00 88.75 87 SER A C 1
ATOM 679 O O . SER A 1 87 ? -9.066 11.557 -3.408 1.00 88.75 87 SER A O 1
ATOM 681 N N . GLY A 1 88 ? -8.587 10.858 -1.317 1.00 81.50 88 GLY A N 1
ATOM 682 C CA . GLY A 1 88 ? -9.345 11.876 -0.598 1.00 81.50 88 GLY A CA 1
ATOM 683 C C . GLY A 1 88 ? -8.944 13.305 -0.969 1.00 81.50 88 GLY A C 1
ATOM 684 O O . GLY A 1 88 ? -7.816 13.589 -1.389 1.00 81.50 88 GLY A O 1
ATOM 685 N N . ARG A 1 89 ? -9.901 14.223 -0.817 1.00 62.59 89 ARG A N 1
ATOM 686 C CA . ARG A 1 89 ? -9.721 15.652 -1.080 1.00 62.59 89 ARG A CA 1
ATOM 687 C C . ARG A 1 89 ? -8.914 16.277 0.051 1.00 62.59 89 ARG A C 1
ATOM 689 O O . ARG A 1 89 ? -9.487 16.861 0.953 1.00 62.59 89 ARG A O 1
ATOM 696 N N . GLY A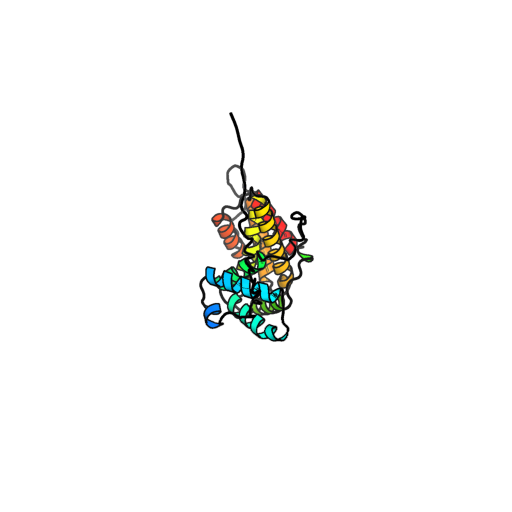 1 90 ? -7.590 16.189 -0.023 1.00 53.50 90 GLY A N 1
ATOM 697 C CA . GLY A 1 90 ? -6.769 17.123 0.741 1.00 53.50 90 GLY A CA 1
ATOM 698 C C . GLY A 1 90 ? -7.190 18.549 0.411 1.00 53.50 90 GLY A C 1
ATOM 699 O O . GLY A 1 90 ? -7.388 18.876 -0.763 1.00 53.50 90 GLY A O 1
ATOM 700 N N . GLU A 1 91 ? -7.282 19.393 1.432 1.00 49.28 91 GLU A N 1
ATOM 701 C CA . GLU A 1 91 ? -7.431 20.849 1.322 1.00 49.28 91 GLU A CA 1
ATOM 702 C C . GLU A 1 91 ? -6.270 21.529 0.555 1.00 49.28 91 GLU A C 1
ATOM 704 O O . GLU A 1 91 ? -6.220 22.747 0.445 1.00 49.28 91 GLU A O 1
ATOM 709 N N . ASP A 1 92 ? -5.374 20.761 -0.072 1.00 47.91 92 ASP A N 1
ATOM 710 C CA . ASP A 1 92 ? -4.319 21.217 -0.982 1.00 47.91 92 ASP A CA 1
ATOM 711 C C . ASP A 1 92 ? -4.848 21.784 -2.313 1.00 47.91 92 ASP A C 1
ATOM 713 O O . ASP A 1 92 ? -4.069 22.184 -3.178 1.00 47.91 92 ASP A O 1
ATOM 717 N N . VAL A 1 93 ? -6.169 21.863 -2.506 1.00 43.38 93 VAL A N 1
ATOM 718 C CA . VAL A 1 93 ? -6.771 22.681 -3.571 1.00 43.38 93 VAL A CA 1
ATOM 719 C C . VAL A 1 93 ? -6.884 24.130 -3.086 1.00 43.38 93 VAL A C 1
ATOM 721 O O . VAL A 1 93 ? -7.943 24.750 -3.156 1.00 43.38 93 VAL A O 1
ATOM 724 N N . VAL A 1 94 ? -5.778 24.692 -2.595 1.00 40.59 94 VAL A N 1
ATOM 725 C CA . VAL A 1 94 ? -5.629 26.145 -2.575 1.00 40.59 94 VAL A CA 1
ATOM 726 C C . VAL A 1 94 ? -5.520 26.567 -4.036 1.00 40.59 94 VAL A C 1
ATOM 728 O O . VAL A 1 94 ? -4.612 26.162 -4.762 1.00 40.59 94 VAL A O 1
ATOM 731 N N . GLU A 1 95 ? -6.536 27.305 -4.466 1.00 40.25 95 GLU A N 1
ATOM 732 C CA . GLU A 1 95 ? -6.740 27.893 -5.785 1.00 40.25 95 GLU A CA 1
ATOM 733 C C . GLU A 1 95 ? -5.428 28.146 -6.561 1.00 40.25 95 GLU A C 1
ATOM 735 O O . GLU A 1 95 ? -4.707 29.109 -6.313 1.00 40.25 95 GLU A O 1
ATOM 740 N N . GLY A 1 96 ? -5.129 27.290 -7.547 1.00 43.22 96 GLY A N 1
ATOM 741 C CA . GLY A 1 96 ? -4.249 27.647 -8.666 1.00 43.22 96 GLY A CA 1
ATOM 742 C C . GLY A 1 96 ? -2.872 26.985 -8.767 1.00 43.22 96 GLY A C 1
ATOM 743 O O . GLY A 1 96 ? -2.217 27.218 -9.778 1.00 43.22 96 GLY A O 1
ATOM 744 N N . ASN A 1 97 ? -2.436 26.137 -7.827 1.00 43.81 97 ASN A N 1
ATOM 745 C CA . ASN A 1 97 ? -1.148 25.426 -7.940 1.00 43.81 97 ASN A CA 1
ATOM 746 C C . ASN A 1 97 ? -1.318 23.900 -7.874 1.00 43.81 97 ASN A C 1
ATOM 748 O O . ASN A 1 97 ? -1.014 23.248 -6.882 1.00 43.81 97 ASN A O 1
ATOM 752 N N . VAL A 1 98 ? -1.793 23.317 -8.976 1.00 50.41 98 VAL A N 1
ATOM 753 C CA . VAL A 1 98 ? -1.945 21.856 -9.149 1.00 50.41 98 VAL A CA 1
ATOM 754 C C . VAL A 1 98 ? -0.581 21.146 -9.321 1.00 50.41 98 VAL A C 1
ATOM 756 O O . VAL A 1 98 ? -0.521 19.921 -9.309 1.00 50.41 98 VAL A O 1
ATOM 759 N N . ASP A 1 99 ? 0.518 21.905 -9.421 1.00 45.78 99 ASP A N 1
ATOM 760 C CA . ASP A 1 99 ? 1.847 21.414 -9.821 1.00 45.78 99 ASP A CA 1
ATOM 761 C C . ASP A 1 99 ? 2.839 21.152 -8.675 1.00 45.78 99 ASP A C 1
ATOM 763 O O . ASP A 1 99 ? 3.938 20.643 -8.915 1.00 45.78 99 ASP A O 1
ATOM 767 N N . ALA A 1 100 ? 2.506 21.465 -7.420 1.00 53.09 100 ALA A N 1
ATOM 768 C CA . ALA A 1 100 ? 3.424 21.196 -6.317 1.00 53.09 100 ALA A CA 1
ATOM 769 C C . ALA A 1 100 ? 3.316 19.728 -5.881 1.00 53.09 100 ALA A C 1
ATOM 771 O O . ALA A 1 100 ? 2.527 19.373 -5.010 1.00 53.09 100 ALA A O 1
ATOM 772 N N . LEU A 1 101 ? 4.127 18.860 -6.491 1.00 59.00 101 LEU A N 1
ATOM 773 C CA . LEU A 1 101 ? 4.400 17.527 -5.958 1.00 59.00 101 LEU A CA 1
ATOM 774 C C . LEU A 1 101 ? 4.988 17.679 -4.547 1.00 59.00 101 LEU A C 1
ATOM 776 O O . LEU A 1 101 ? 6.143 18.068 -4.381 1.00 59.00 101 LEU A O 1
ATOM 780 N N . VAL A 1 102 ? 4.181 17.369 -3.536 1.00 64.56 102 VAL A N 1
ATOM 781 C CA . VAL A 1 102 ? 4.578 17.413 -2.127 1.00 64.56 102 VAL A CA 1
ATOM 782 C C . VAL A 1 102 ? 5.452 16.193 -1.828 1.00 64.56 102 VAL A C 1
ATOM 784 O O . VAL A 1 102 ? 5.122 15.065 -2.200 1.00 64.56 102 VAL A O 1
ATOM 787 N N . ALA A 1 103 ? 6.611 16.402 -1.200 1.00 66.81 103 ALA A N 1
ATOM 788 C CA . ALA A 1 103 ? 7.505 15.299 -0.864 1.00 66.81 103 ALA A CA 1
ATOM 789 C C . ALA A 1 103 ? 6.821 14.361 0.159 1.00 66.81 103 ALA A C 1
ATOM 791 O O . ALA A 1 103 ? 6.204 14.863 1.102 1.00 66.81 103 ALA A O 1
ATOM 792 N N . PRO A 1 104 ? 6.918 13.020 0.031 1.00 67.12 104 PRO A N 1
ATOM 793 C CA . PRO A 1 104 ? 6.184 12.091 0.902 1.00 67.12 104 PRO A CA 1
ATOM 794 C C . PRO A 1 104 ? 6.409 12.322 2.403 1.00 67.12 104 PRO A C 1
ATOM 796 O O . PRO A 1 104 ? 5.480 12.223 3.193 1.00 67.12 104 PRO A O 1
ATOM 799 N N . ASN A 1 105 ? 7.619 12.728 2.793 1.00 69.06 105 ASN A N 1
ATOM 800 C CA . ASN A 1 105 ? 8.000 13.030 4.175 1.00 69.06 105 ASN A CA 1
ATOM 801 C C . ASN A 1 105 ? 7.360 14.304 4.761 1.00 69.06 105 ASN A C 1
ATOM 803 O O . ASN A 1 105 ? 7.610 14.622 5.920 1.00 69.06 105 ASN A O 1
ATOM 807 N N . THR A 1 106 ? 6.589 15.050 3.970 1.00 76.75 106 THR A N 1
ATOM 808 C CA . THR A 1 106 ? 5.874 16.259 4.410 1.00 76.75 106 THR A CA 1
ATOM 809 C C . THR A 1 106 ? 4.363 16.054 4.518 1.00 76.75 106 THR A C 1
ATOM 811 O O . THR A 1 106 ? 3.664 16.945 4.988 1.00 76.75 106 THR A O 1
ATOM 814 N N . ILE A 1 107 ? 3.859 14.879 4.125 1.00 83.94 107 ILE A N 1
ATOM 815 C CA . ILE A 1 107 ? 2.450 14.516 4.278 1.00 83.94 107 ILE A CA 1
ATOM 816 C C . ILE A 1 107 ? 2.239 14.019 5.709 1.00 83.94 107 ILE A C 1
ATOM 818 O O . ILE A 1 107 ? 2.777 12.983 6.102 1.00 83.94 107 ILE A O 1
ATOM 822 N N . GLU A 1 108 ? 1.447 14.753 6.486 1.00 87.31 108 GLU A N 1
ATOM 823 C CA . GLU A 1 108 ? 1.077 14.350 7.840 1.00 87.31 108 GLU A CA 1
ATOM 824 C C . GLU A 1 108 ? 0.028 13.231 7.793 1.00 87.31 108 GLU A C 1
ATOM 826 O O . GLU A 1 108 ? -1.029 13.365 7.172 1.00 87.31 108 GLU A O 1
ATOM 831 N N . ILE A 1 109 ? 0.328 12.105 8.442 1.00 92.06 109 ILE A N 1
ATOM 832 C CA . ILE A 1 109 ? -0.617 10.996 8.585 1.00 92.06 109 ILE A CA 1
ATOM 833 C C . ILE A 1 109 ? -1.347 11.154 9.923 1.00 92.06 109 ILE A C 1
ATOM 835 O O . ILE A 1 109 ? -0.678 11.271 10.953 1.00 92.06 109 ILE A O 1
ATOM 839 N N . PRO A 1 110 ? -2.693 11.099 9.950 1.00 92.75 110 PRO A N 1
ATOM 840 C CA . PRO A 1 110 ? -3.462 11.220 11.181 1.00 92.75 110 PRO A CA 1
ATOM 841 C C . PRO A 1 110 ? -2.973 10.243 12.266 1.00 92.75 110 PRO A C 1
ATOM 843 O O . PRO A 1 110 ? -2.909 9.034 12.009 1.00 92.75 110 PRO A O 1
ATOM 846 N N . PRO A 1 111 ? -2.683 10.710 13.498 1.00 93.44 111 PRO A N 1
ATOM 847 C CA . PRO A 1 111 ? -2.151 9.856 14.564 1.00 93.44 111 PRO A CA 1
ATOM 848 C C . PRO A 1 111 ? -3.030 8.640 14.876 1.00 93.44 111 PRO A C 1
ATOM 850 O O . PRO A 1 111 ? -2.523 7.549 15.130 1.00 93.44 111 PRO A O 1
ATOM 853 N N . VAL A 1 112 ? -4.355 8.809 14.794 1.00 94.81 112 VAL A N 1
ATOM 854 C CA . VAL A 1 112 ? -5.332 7.727 14.986 1.00 94.81 112 VAL A CA 1
ATOM 855 C C . VAL A 1 112 ? -5.161 6.622 13.938 1.00 94.81 112 VAL A C 1
ATOM 857 O O . VAL A 1 112 ? -5.211 5.442 14.284 1.00 94.81 112 VAL A O 1
ATOM 860 N N . LEU A 1 113 ? -4.918 6.984 12.674 1.00 96.31 113 LEU A N 1
ATOM 861 C CA . LEU A 1 113 ? -4.682 6.019 11.601 1.00 96.31 113 LEU A CA 1
ATOM 862 C C . LEU A 1 113 ? -3.354 5.279 11.803 1.00 96.31 113 LEU A C 1
ATOM 864 O O . LEU A 1 113 ? -3.315 4.058 11.649 1.00 96.31 113 LEU A O 1
ATOM 868 N N . LEU A 1 114 ? -2.288 5.992 12.181 1.00 95.88 114 LEU A N 1
ATOM 869 C CA . LEU A 1 114 ? -0.987 5.373 12.464 1.00 95.88 114 LEU A CA 1
ATOM 870 C C . LEU A 1 114 ? -1.079 4.351 13.595 1.00 95.88 114 LEU A C 1
ATOM 872 O O . LEU A 1 114 ? -0.585 3.236 13.450 1.00 95.88 114 LEU A O 1
ATOM 876 N N . GLU A 1 115 ? -1.752 4.699 14.692 1.00 95.75 115 GLU A N 1
ATOM 877 C CA . GLU A 1 115 ? -1.951 3.787 15.819 1.00 95.75 115 GLU A CA 1
ATOM 878 C C . GLU A 1 115 ? -2.664 2.501 15.382 1.00 95.75 115 GLU A C 1
ATOM 880 O O . GLU A 1 115 ? -2.182 1.399 15.653 1.00 95.75 115 GLU A O 1
ATOM 885 N N . VAL A 1 116 ? -3.763 2.627 14.629 1.00 97.31 116 VAL A N 1
ATOM 886 C CA . VAL A 1 116 ? -4.507 1.465 14.125 1.00 97.31 116 VAL A CA 1
ATOM 887 C C . VAL A 1 116 ? -3.654 0.620 13.177 1.00 97.31 116 VAL A C 1
ATOM 889 O O . VAL A 1 116 ? -3.647 -0.606 13.298 1.00 97.31 116 VAL A O 1
ATOM 892 N N . LEU A 1 117 ? -2.918 1.238 12.251 1.00 97.56 117 LEU A N 1
ATOM 893 C CA . LEU A 1 117 ? -2.055 0.504 11.325 1.00 97.56 117 LEU A CA 1
ATOM 894 C C . LEU A 1 117 ? -0.926 -0.221 12.054 1.00 97.56 117 LEU A C 1
ATOM 896 O O . LEU A 1 117 ? -0.655 -1.375 11.730 1.00 97.56 117 LEU A O 1
ATOM 900 N N . HIS A 1 118 ? -0.301 0.402 13.054 1.00 95.81 118 HIS A N 1
ATOM 901 C CA . HIS A 1 118 ? 0.726 -0.250 13.866 1.00 95.81 118 HIS A CA 1
ATOM 902 C C . HIS A 1 118 ? 0.180 -1.491 14.568 1.00 95.81 118 HIS A C 1
ATOM 904 O O . HIS A 1 118 ? 0.810 -2.548 14.507 1.00 95.81 118 HIS A O 1
ATOM 910 N N . GLU A 1 119 ? -1.004 -1.394 15.174 1.00 95.50 119 GLU A N 1
ATOM 911 C CA . GLU A 1 119 ? -1.653 -2.550 15.789 1.00 95.50 119 GLU A CA 1
ATOM 912 C C . GLU A 1 119 ? -1.943 -3.655 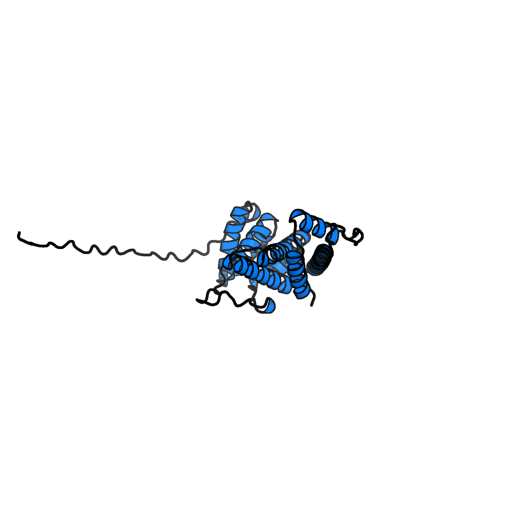14.764 1.00 95.50 119 GLU A C 1
ATOM 914 O O . GLU A 1 119 ? -1.577 -4.809 14.985 1.00 95.50 119 GLU A O 1
ATOM 919 N N . GLN A 1 120 ? -2.562 -3.320 13.627 1.00 95.94 120 GLN A N 1
ATOM 920 C CA . GLN A 1 120 ? -2.939 -4.294 12.593 1.00 95.94 120 GLN A CA 1
ATOM 921 C C . GLN A 1 120 ? -1.717 -4.967 11.956 1.00 95.94 120 GLN A C 1
ATOM 923 O O . GLN A 1 120 ? -1.714 -6.173 11.706 1.00 95.94 120 GLN A O 1
ATOM 928 N N . LEU A 1 121 ? -0.630 -4.223 11.749 1.00 96.19 121 LEU A N 1
ATOM 929 C CA . LEU A 1 121 ? 0.607 -4.749 11.174 1.00 96.19 121 LEU A CA 1
ATOM 930 C C . LEU A 1 121 ? 1.329 -5.737 12.097 1.00 96.19 121 LEU A C 1
ATOM 932 O O . LEU A 1 121 ? 2.084 -6.580 11.603 1.00 96.19 121 LEU A O 1
ATOM 936 N N . GLN A 1 122 ? 1.080 -5.677 13.405 1.00 93.19 122 GLN A N 1
ATOM 937 C CA . GLN A 1 122 ? 1.617 -6.626 14.384 1.00 93.19 122 GLN A CA 1
ATOM 938 C C . GLN A 1 122 ? 0.782 -7.912 14.501 1.00 93.19 122 GLN A C 1
ATOM 940 O O . GLN A 1 122 ? 1.241 -8.889 15.099 1.00 93.19 122 GLN A O 1
ATOM 945 N N . GLN A 1 123 ? -0.423 -7.956 13.922 1.00 92.12 123 GLN A N 1
ATOM 946 C CA . GLN A 1 123 ? -1.287 -9.136 13.984 1.00 92.12 123 GLN A CA 1
ATOM 947 C C . GLN A 1 123 ? -0.822 -10.253 13.040 1.00 92.12 123 GLN A C 1
ATOM 949 O O . GLN A 1 123 ? -0.209 -10.033 11.990 1.00 92.12 123 GLN A O 1
ATOM 954 N N . LYS A 1 124 ? -1.166 -11.497 13.396 1.00 84.81 124 LYS A N 1
ATOM 955 C CA . LYS A 1 124 ? -1.026 -12.638 12.483 1.00 84.81 124 LYS A CA 1
ATOM 956 C C . LYS A 1 124 ? -1.952 -12.417 11.286 1.00 84.81 124 LYS A C 1
ATOM 958 O O . LYS A 1 124 ? -3.144 -12.229 11.474 1.00 84.81 124 LYS A O 1
ATOM 963 N N . GLY A 1 125 ? -1.407 -12.478 10.072 1.00 83.06 125 GLY A N 1
ATOM 964 C CA . GLY A 1 125 ? -2.173 -12.236 8.842 1.00 83.06 125 GLY A CA 1
ATOM 965 C C . GLY A 1 125 ? -1.959 -10.856 8.213 1.00 83.06 125 GLY A C 1
ATOM 966 O O . GLY A 1 125 ? -2.481 -10.607 7.131 1.00 83.06 125 GLY A O 1
ATOM 967 N N . SER A 1 126 ? -1.107 -10.000 8.791 1.00 93.56 126 SER A N 1
ATOM 968 C CA . SER A 1 126 ? -0.788 -8.674 8.235 1.00 93.56 126 SER A CA 1
ATOM 969 C C . SER A 1 126 ? -0.150 -8.686 6.836 1.00 93.56 126 SER A C 1
ATOM 971 O O . SER A 1 126 ? -0.043 -7.643 6.199 1.00 93.56 126 SER A O 1
ATOM 973 N N . ALA A 1 127 ? 0.240 -9.856 6.316 1.00 95.31 127 ALA A N 1
ATOM 974 C CA . ALA A 1 127 ? 0.781 -10.011 4.967 1.00 95.31 127 ALA A CA 1
ATOM 975 C C . ALA A 1 127 ? -0.171 -9.492 3.875 1.00 95.31 127 ALA A C 1
ATOM 977 O O . ALA A 1 127 ? 0.291 -8.920 2.885 1.00 95.31 127 ALA A O 1
ATOM 978 N N . GLU A 1 128 ? -1.485 -9.665 4.051 1.00 95.69 128 GLU A N 1
ATOM 979 C CA . GLU A 1 128 ? -2.471 -9.135 3.105 1.00 95.69 128 GLU A CA 1
ATOM 980 C C . GLU A 1 128 ? -2.528 -7.605 3.155 1.00 95.69 128 GLU A C 1
ATOM 982 O O . GLU A 1 128 ? -2.404 -6.966 2.109 1.00 95.69 128 GLU A O 1
ATOM 987 N N . LEU A 1 129 ? -2.609 -7.019 4.356 1.00 97.12 129 LEU A N 1
ATOM 988 C CA . LEU A 1 129 ? -2.554 -5.568 4.558 1.00 97.12 129 LEU A CA 1
ATOM 989 C C . LEU A 1 129 ? -1.295 -4.966 3.926 1.00 97.12 129 LEU A C 1
ATOM 991 O O . LEU A 1 129 ? -1.403 -4.043 3.123 1.00 97.12 129 LEU A O 1
ATOM 995 N N . VAL A 1 130 ? -0.118 -5.538 4.201 1.00 97.50 130 VAL A N 1
ATOM 996 C CA . VAL A 1 130 ? 1.153 -5.096 3.604 1.00 97.50 130 VAL A CA 1
ATOM 997 C C . VAL A 1 130 ? 1.086 -5.139 2.079 1.00 97.50 130 VAL A C 1
ATOM 999 O O . VAL A 1 130 ? 1.416 -4.155 1.418 1.00 97.50 130 VAL A O 1
ATOM 1002 N N . SER A 1 131 ? 0.632 -6.256 1.501 1.00 96.88 131 SER A N 1
ATOM 1003 C CA . SER A 1 131 ? 0.551 -6.375 0.046 1.00 96.88 131 SER A CA 1
ATOM 1004 C C . SER A 1 131 ? -0.409 -5.355 -0.562 1.00 96.88 131 SER A C 1
ATOM 1006 O O . SER A 1 131 ? -0.100 -4.810 -1.621 1.00 96.88 131 SER A O 1
ATOM 1008 N N . LEU A 1 132 ? -1.556 -5.107 0.070 1.00 97.00 132 LEU A N 1
ATOM 1009 C CA . LEU A 1 132 ? -2.545 -4.149 -0.418 1.00 97.00 132 LEU A CA 1
ATOM 1010 C C . LEU A 1 132 ? -2.052 -2.706 -0.276 1.00 97.00 132 LEU A C 1
ATOM 1012 O O . LEU A 1 132 ? -2.260 -1.914 -1.193 1.00 97.00 132 LEU A O 1
ATOM 1016 N N . MET A 1 133 ? -1.340 -2.365 0.799 1.00 97.62 133 MET A N 1
ATOM 1017 C CA . MET A 1 133 ? -0.681 -1.060 0.931 1.00 97.62 133 MET A CA 1
ATOM 1018 C C . MET A 1 133 ? 0.347 -0.844 -0.187 1.00 97.62 133 MET A C 1
ATOM 1020 O O . MET A 1 133 ? 0.331 0.197 -0.838 1.00 97.62 133 MET A O 1
ATOM 1024 N N . CYS A 1 134 ? 1.178 -1.849 -0.490 1.00 98.00 134 CYS A N 1
ATOM 1025 C CA . CYS A 1 134 ? 2.117 -1.776 -1.612 1.00 98.00 134 CYS A CA 1
ATOM 1026 C C . CYS A 1 134 ? 1.404 -1.612 -2.967 1.00 98.00 134 CYS A C 1
ATOM 1028 O O . CYS A 1 134 ? 1.812 -0.780 -3.777 1.00 98.00 134 CYS A O 1
ATOM 1030 N N . MET A 1 135 ? 0.318 -2.353 -3.221 1.00 96.94 135 MET A N 1
ATOM 1031 C CA . MET A 1 135 ? -0.463 -2.213 -4.463 1.00 96.94 135 MET A CA 1
ATOM 1032 C C . MET A 1 135 ? -1.038 -0.799 -4.633 1.00 96.94 135 MET A C 1
ATOM 1034 O O . MET A 1 135 ? -1.035 -0.273 -5.747 1.00 96.94 135 MET A O 1
ATOM 1038 N N . ASN A 1 136 ? -1.474 -0.170 -3.537 1.00 96.00 136 ASN A N 1
ATOM 1039 C CA . ASN A 1 136 ? -1.969 1.209 -3.523 1.00 96.00 136 ASN A CA 1
ATOM 1040 C C . ASN A 1 136 ? -0.871 2.273 -3.721 1.00 96.00 136 ASN A C 1
ATOM 1042 O O . ASN A 1 136 ? -1.188 3.451 -3.838 1.00 96.00 136 ASN A O 1
ATOM 1046 N N . VAL A 1 137 ? 0.401 1.875 -3.822 1.00 96.56 137 VAL A N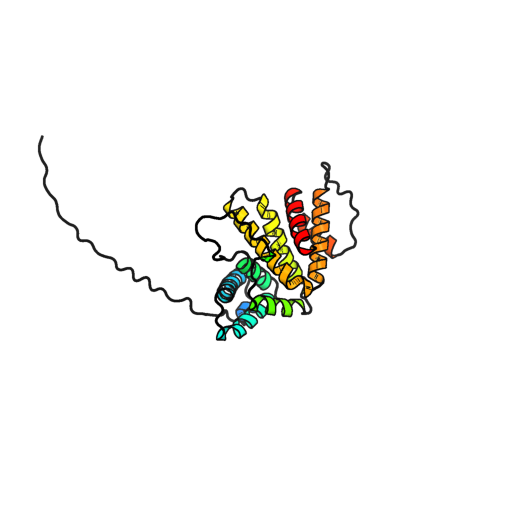 1
ATOM 1047 C CA . VAL A 1 137 ? 1.490 2.728 -4.324 1.00 96.56 137 VAL A CA 1
ATOM 1048 C C . VAL A 1 137 ? 1.824 2.393 -5.772 1.00 96.56 137 VAL A C 1
ATOM 1050 O O . VAL A 1 137 ? 1.913 3.295 -6.603 1.00 96.56 137 VAL A O 1
ATOM 1053 N N . ILE A 1 138 ? 1.981 1.107 -6.098 1.00 96.94 138 ILE A N 1
ATOM 1054 C CA . ILE A 1 138 ? 2.408 0.653 -7.431 1.00 96.94 138 ILE A CA 1
ATOM 1055 C C . ILE A 1 138 ? 1.442 1.130 -8.515 1.00 96.94 138 ILE A C 1
ATOM 1057 O O . ILE A 1 138 ? 1.871 1.744 -9.490 1.00 96.94 138 ILE A O 1
ATOM 1061 N N . MET A 1 139 ? 0.143 0.868 -8.336 1.00 95.06 139 MET A N 1
ATOM 1062 C CA . MET A 1 139 ? -0.867 1.176 -9.350 1.00 95.06 139 MET A CA 1
ATOM 1063 C C . MET A 1 139 ? -0.930 2.676 -9.669 1.00 95.06 139 MET A C 1
ATOM 1065 O O . MET A 1 139 ? -0.753 3.020 -10.836 1.00 95.06 139 MET A O 1
ATOM 1069 N N . PRO A 1 140 ? -1.119 3.590 -8.695 1.00 95.19 140 PRO A N 1
ATOM 1070 C CA . PRO A 1 140 ? -1.142 5.015 -9.006 1.00 95.19 140 PRO A CA 1
ATOM 1071 C C . PRO A 1 140 ? 0.206 5.534 -9.519 1.00 95.19 140 PRO A C 1
ATOM 1073 O O . PRO A 1 140 ? 0.203 6.357 -10.428 1.00 95.19 140 PRO A O 1
ATOM 1076 N N . THR A 1 141 ? 1.346 5.017 -9.041 1.00 96.25 141 THR A N 1
ATOM 1077 C CA . THR A 1 141 ? 2.672 5.400 -9.572 1.00 96.25 141 THR A CA 1
ATOM 1078 C C . THR A 1 141 ? 2.782 5.083 -11.063 1.00 96.25 141 THR A C 1
ATOM 1080 O O . THR A 1 141 ? 3.141 5.948 -11.857 1.00 96.25 141 THR A O 1
ATOM 1083 N N . ALA A 1 142 ? 2.388 3.870 -11.458 1.00 94.88 142 ALA A N 1
ATOM 1084 C CA . ALA A 1 142 ? 2.386 3.438 -12.852 1.00 94.88 142 ALA A CA 1
ATOM 1085 C C . ALA A 1 142 ? 1.411 4.227 -13.739 1.00 94.88 142 ALA A C 1
ATOM 1087 O O . ALA A 1 142 ? 1.548 4.211 -14.961 1.00 94.88 142 ALA A O 1
ATOM 1088 N N . MET A 1 143 ? 0.399 4.868 -13.148 1.00 92.94 143 MET A N 1
ATOM 1089 C CA . MET A 1 143 ? -0.604 5.643 -13.876 1.00 92.94 143 MET A CA 1
ATOM 1090 C C . MET A 1 143 ? -0.194 7.101 -14.101 1.00 92.94 143 MET A C 1
ATOM 1092 O O . MET A 1 143 ? -0.701 7.717 -15.041 1.00 92.94 143 MET A O 1
ATOM 1096 N N . VAL A 1 144 ? 0.754 7.640 -13.321 1.00 91.12 144 VAL A N 1
ATOM 1097 C CA . VAL A 1 144 ? 1.225 9.034 -13.451 1.00 91.12 144 VAL A CA 1
ATOM 1098 C C . VAL A 1 144 ? 1.646 9.352 -14.886 1.00 91.12 144 VAL A C 1
ATOM 1100 O O . VAL A 1 144 ? 1.206 10.354 -15.446 1.00 91.12 144 VAL A O 1
ATOM 1103 N N . THR A 1 145 ? 2.447 8.486 -15.504 1.00 86.06 145 THR A N 1
ATOM 1104 C CA . THR A 1 145 ? 2.992 8.690 -16.856 1.00 86.06 145 THR A CA 1
ATOM 1105 C C . THR A 1 145 ? 2.090 8.164 -17.977 1.00 86.06 145 THR A C 1
ATOM 1107 O O . THR A 1 145 ? 2.357 8.420 -19.149 1.00 86.06 145 THR A O 1
ATOM 1110 N N . MET A 1 146 ? 0.993 7.476 -17.640 1.00 86.44 146 MET A N 1
ATOM 1111 C CA . MET A 1 146 ? 0.054 6.900 -18.615 1.00 86.44 146 MET A CA 1
ATOM 1112 C C . MET A 1 146 ? -1.138 7.801 -18.924 1.00 86.44 146 MET A C 1
ATOM 1114 O O . MET A 1 146 ? -1.724 7.716 -20.009 1.00 86.44 146 MET A O 1
ATOM 1118 N N . HIS A 1 147 ? -1.540 8.643 -17.974 1.00 84.62 147 HIS A N 1
ATOM 1119 C CA . HIS A 1 147 ? -2.641 9.567 -18.195 1.00 84.62 147 HIS A CA 1
ATOM 1120 C C . HIS A 1 147 ? -2.250 10.639 -19.217 1.00 84.62 147 HIS A C 1
ATOM 1122 O O . HIS A 1 147 ? -1.296 11.385 -19.033 1.00 84.62 147 HIS A O 1
ATOM 1128 N N . LYS A 1 148 ? -3.041 10.752 -20.290 1.00 85.94 148 LYS A N 1
ATOM 1129 C CA . LYS A 1 148 ? -2.942 11.873 -21.244 1.00 85.94 148 LYS A CA 1
ATOM 1130 C C . LYS A 1 148 ? -3.476 13.177 -20.654 1.00 85.94 148 LYS A C 1
ATOM 1132 O O . LYS A 1 148 ? -3.106 14.256 -21.098 1.00 85.94 148 LYS A O 1
ATOM 1137 N N . ASP A 1 149 ? -4.392 13.052 -19.698 1.00 91.44 149 ASP A N 1
ATOM 1138 C CA . ASP A 1 149 ? -5.001 14.167 -18.998 1.00 91.44 149 ASP A CA 1
ATOM 1139 C C . ASP A 1 149 ? -4.163 14.544 -17.770 1.00 91.44 149 ASP A C 1
ATOM 1141 O O . ASP A 1 149 ? -3.915 13.713 -16.891 1.00 91.44 149 ASP A O 1
ATOM 1145 N N . ALA A 1 150 ? -3.747 15.810 -17.708 1.00 87.25 150 ALA A N 1
ATOM 1146 C CA . ALA A 1 150 ? -2.891 16.315 -16.640 1.00 87.25 150 ALA A CA 1
ATOM 1147 C C . ALA A 1 150 ? -3.553 16.202 -15.257 1.00 87.25 150 ALA A C 1
ATOM 1149 O O . ALA A 1 150 ? -2.874 15.904 -14.278 1.00 87.25 150 ALA A O 1
ATOM 1150 N N . SER A 1 151 ? -4.879 16.367 -15.164 1.00 87.25 151 SER A N 1
ATOM 1151 C CA . SER A 1 151 ? -5.588 16.268 -13.884 1.00 87.25 151 SER A CA 1
ATOM 1152 C C . SER A 1 151 ? -5.617 14.831 -13.355 1.00 87.25 151 SER A C 1
ATOM 1154 O O . SER A 1 151 ? -5.418 14.601 -12.162 1.00 87.25 151 SER A O 1
ATOM 1156 N N . GLN A 1 152 ? -5.785 13.842 -14.237 1.00 87.88 152 GLN A N 1
ATOM 1157 C CA . GLN A 1 152 ? -5.725 12.427 -13.864 1.00 87.88 152 GLN A CA 1
ATOM 1158 C C . GLN A 1 152 ? -4.307 11.995 -13.473 1.00 87.88 152 GLN A C 1
ATOM 1160 O O . GLN A 1 152 ? -4.139 11.250 -12.504 1.00 87.88 152 GLN A O 1
ATOM 1165 N N . SER A 1 153 ? -3.290 12.497 -14.183 1.00 89.00 153 SER A N 1
ATOM 1166 C CA . SER A 1 153 ? -1.882 12.293 -13.821 1.00 89.00 153 SER A CA 1
ATOM 1167 C C . SER A 1 153 ? -1.583 12.868 -12.432 1.00 89.00 153 SER A C 1
ATOM 1169 O O . SER A 1 153 ? -1.078 12.149 -11.569 1.00 89.00 153 SER A O 1
ATOM 1171 N N . ALA A 1 154 ? -2.000 14.111 -12.167 1.00 87.56 154 ALA A N 1
ATOM 1172 C CA . ALA A 1 154 ? -1.823 14.766 -10.872 1.00 87.56 154 ALA A CA 1
ATOM 1173 C C . ALA A 1 154 ? -2.542 14.022 -9.732 1.00 87.56 154 ALA A C 1
ATOM 1175 O O . ALA A 1 154 ? -1.971 13.826 -8.659 1.00 87.56 154 ALA A O 1
ATOM 1176 N N . ASN A 1 155 ? -3.768 13.539 -9.961 1.00 88.69 155 ASN A N 1
ATOM 1177 C CA . ASN A 1 155 ? -4.501 12.745 -8.969 1.00 88.69 155 ASN A CA 1
ATOM 1178 C C . ASN A 1 155 ? -3.810 11.404 -8.671 1.00 88.69 155 ASN A C 1
ATOM 1180 O O . ASN A 1 155 ? -3.733 10.992 -7.509 1.00 88.69 155 ASN A O 1
ATOM 1184 N N . SER A 1 156 ? -3.270 10.742 -9.697 1.00 92.56 156 SER A N 1
ATOM 1185 C CA . SER A 1 156 ? -2.479 9.518 -9.528 1.00 92.56 156 SER A CA 1
ATOM 1186 C C . SER A 1 156 ? -1.193 9.796 -8.753 1.00 92.56 156 SER A C 1
ATOM 1188 O O . SER A 1 156 ? -0.877 9.071 -7.813 1.00 92.56 156 SER A O 1
ATOM 1190 N N . ALA A 1 157 ? -0.501 10.893 -9.068 1.00 91.69 157 ALA A N 1
ATOM 1191 C CA . ALA A 1 157 ? 0.716 11.290 -8.370 1.00 91.69 157 ALA A CA 1
ATOM 1192 C C . ALA A 1 157 ? 0.445 11.572 -6.885 1.00 91.69 157 ALA A C 1
ATOM 1194 O O . ALA A 1 157 ? 1.150 11.041 -6.028 1.00 91.69 157 ALA A O 1
ATOM 1195 N N . ARG A 1 158 ? -0.627 12.310 -6.567 1.00 90.00 158 ARG A N 1
ATOM 1196 C CA . ARG A 1 158 ? -1.047 12.566 -5.179 1.00 90.00 158 ARG A CA 1
ATOM 1197 C C . ARG A 1 158 ? -1.370 11.271 -4.434 1.00 90.00 158 ARG A C 1
ATOM 1199 O O . ARG A 1 158 ? -0.923 11.082 -3.306 1.00 90.00 158 ARG A O 1
ATOM 1206 N N . THR A 1 159 ? -2.114 10.369 -5.073 1.00 93.25 159 THR A N 1
ATOM 1207 C CA . THR A 1 159 ? -2.473 9.068 -4.484 1.00 93.25 159 THR A CA 1
ATOM 1208 C C . THR A 1 159 ? -1.214 8.246 -4.185 1.00 93.25 159 THR A C 1
ATOM 1210 O O . THR A 1 159 ? -1.066 7.721 -3.081 1.00 93.25 159 THR A O 1
ATOM 1213 N N . ALA A 1 160 ? -0.266 8.193 -5.128 1.00 94.69 160 ALA A N 1
ATOM 1214 C CA . ALA A 1 160 ? 1.015 7.515 -4.943 1.00 94.69 160 ALA A CA 1
ATOM 1215 C C . ALA A 1 160 ? 1.839 8.136 -3.804 1.00 94.69 160 ALA A C 1
ATOM 1217 O O . ALA A 1 160 ? 2.361 7.406 -2.964 1.00 94.69 160 ALA A O 1
ATOM 1218 N N . GLN A 1 161 ? 1.917 9.468 -3.730 1.00 93.25 161 GLN A N 1
ATOM 1219 C CA . GLN A 1 161 ? 2.637 10.181 -2.670 1.00 93.25 161 GLN A CA 1
ATOM 1220 C C . GLN A 1 161 ? 2.056 9.908 -1.283 1.00 93.25 161 GLN A C 1
ATOM 1222 O O . GLN A 1 161 ? 2.811 9.598 -0.363 1.00 93.25 161 GLN A O 1
ATOM 1227 N N . ARG A 1 162 ? 0.727 9.959 -1.134 1.00 93.44 162 ARG A N 1
ATOM 1228 C CA . ARG A 1 162 ? 0.053 9.610 0.127 1.00 93.44 162 ARG A CA 1
ATOM 1229 C C . ARG A 1 162 ? 0.314 8.156 0.517 1.00 93.44 162 ARG A C 1
ATOM 1231 O O . ARG A 1 162 ? 0.589 7.874 1.679 1.00 93.44 162 ARG A O 1
ATOM 1238 N N . GLY A 1 163 ? 0.288 7.238 -0.451 1.00 95.88 163 GLY A N 1
ATOM 1239 C CA . GLY A 1 163 ? 0.597 5.830 -0.203 1.00 95.88 163 GLY A CA 1
ATOM 1240 C C . GLY A 1 163 ? 2.054 5.615 0.225 1.00 95.88 163 GLY A C 1
ATOM 1241 O O . GLY A 1 163 ? 2.316 4.835 1.141 1.00 95.88 163 GLY A O 1
ATOM 1242 N N . LEU A 1 164 ? 2.998 6.339 -0.388 1.00 96.38 164 LEU A N 1
ATOM 1243 C CA . LEU A 1 164 ? 4.412 6.330 -0.003 1.00 96.38 164 LEU A CA 1
ATOM 1244 C C . LEU A 1 164 ? 4.613 6.875 1.411 1.00 96.38 164 LEU A C 1
ATOM 1246 O O . LEU A 1 164 ? 5.282 6.222 2.207 1.00 96.38 164 LEU A O 1
ATOM 1250 N N . ALA A 1 165 ? 4.002 8.015 1.740 1.00 95.25 165 ALA A N 1
ATOM 1251 C CA . ALA A 1 165 ? 4.057 8.600 3.078 1.00 95.25 165 ALA A CA 1
ATOM 1252 C C . ALA A 1 165 ? 3.524 7.626 4.137 1.00 95.25 165 ALA A C 1
ATOM 1254 O O . ALA A 1 165 ? 4.157 7.414 5.172 1.00 95.25 165 ALA A O 1
ATOM 1255 N N . LEU A 1 166 ? 2.405 6.957 3.838 1.00 95.88 166 LEU A N 1
ATOM 1256 C CA . LEU A 1 166 ? 1.820 5.963 4.727 1.00 95.88 166 LEU A CA 1
ATOM 1257 C C . LEU A 1 166 ? 2.761 4.771 4.947 1.00 95.88 166 LEU A C 1
ATOM 1259 O O . LEU A 1 166 ? 3.019 4.407 6.091 1.00 95.88 166 LEU A O 1
ATOM 1263 N N . LEU A 1 167 ? 3.313 4.186 3.874 1.00 96.69 167 LEU A N 1
ATOM 1264 C CA . LEU A 1 167 ? 4.290 3.093 3.978 1.00 96.69 167 LEU A CA 1
ATOM 1265 C C . LEU A 1 167 ? 5.547 3.518 4.742 1.00 96.69 167 LEU A C 1
ATOM 1267 O O . LEU A 1 167 ? 6.038 2.755 5.574 1.00 96.69 167 LEU A O 1
ATOM 1271 N N . GLN A 1 168 ? 6.054 4.724 4.486 1.00 95.69 168 GLN A N 1
ATOM 1272 C CA . GLN A 1 168 ? 7.225 5.270 5.163 1.00 95.69 168 GLN A CA 1
ATOM 1273 C C . GLN A 1 168 ? 6.984 5.432 6.668 1.00 95.69 168 GLN A C 1
ATOM 1275 O O . GLN A 1 168 ? 7.881 5.131 7.453 1.00 95.69 168 GLN A O 1
ATOM 1280 N N . ALA A 1 169 ? 5.781 5.843 7.072 1.00 95.25 169 ALA A N 1
ATOM 1281 C CA . ALA A 1 169 ? 5.431 6.011 8.477 1.00 95.25 169 ALA A CA 1
ATOM 1282 C C . ALA A 1 169 ? 5.342 4.679 9.244 1.00 95.25 169 ALA A C 1
ATOM 1284 O O . ALA A 1 169 ? 5.598 4.651 10.443 1.00 95.25 169 ALA A O 1
ATOM 1285 N N . VAL A 1 170 ? 5.012 3.569 8.567 1.00 95.56 170 VAL A N 1
ATOM 1286 C CA . VAL A 1 170 ? 4.762 2.276 9.233 1.00 95.56 170 VAL A CA 1
ATOM 1287 C C . VAL A 1 170 ? 5.834 1.204 8.990 1.00 95.56 170 VAL A C 1
ATOM 1289 O O . VAL A 1 170 ? 5.805 0.149 9.628 1.00 95.56 170 VAL A O 1
ATOM 1292 N N . GLN A 1 171 ? 6.783 1.420 8.072 1.00 94.12 171 GLN A N 1
ATOM 1293 C CA . GLN A 1 171 ? 7.718 0.372 7.631 1.00 94.12 171 GLN A CA 1
ATOM 1294 C C . GLN A 1 171 ? 8.634 -0.182 8.731 1.00 94.12 171 GLN A C 1
ATOM 1296 O O . GLN A 1 171 ? 9.064 -1.334 8.641 1.00 94.12 171 GLN A O 1
ATOM 1301 N N . GLU A 1 172 ? 8.927 0.598 9.774 1.00 90.69 172 GLU A N 1
ATOM 1302 C CA . GLU A 1 172 ? 9.748 0.148 10.908 1.00 90.69 172 GLU A CA 1
ATOM 1303 C C . GLU A 1 172 ? 9.001 -0.846 11.810 1.00 90.69 172 GLU A C 1
ATOM 1305 O O . GLU A 1 172 ? 9.621 -1.665 12.489 1.00 90.69 172 GLU A O 1
ATOM 1310 N N . HIS A 1 173 ? 7.667 -0.846 11.759 1.00 88.88 173 HIS A N 1
ATOM 1311 C CA . HIS A 1 173 ? 6.815 -1.700 12.584 1.00 88.88 173 HIS A CA 1
ATOM 1312 C C . HIS A 1 173 ? 6.542 -3.076 11.961 1.00 88.88 173 HIS A C 1
ATOM 1314 O O . HIS A 1 173 ? 6.039 -3.970 12.645 1.00 88.88 173 HIS A O 1
ATOM 1320 N N . ASN A 1 174 ? 6.878 -3.286 10.682 1.00 92.50 174 ASN A N 1
ATOM 1321 C CA . ASN A 1 174 ? 6.696 -4.572 10.011 1.00 92.50 174 ASN A CA 1
ATOM 1322 C C . ASN A 1 174 ? 7.763 -4.819 8.933 1.00 92.50 174 ASN A C 1
ATOM 1324 O O . ASN A 1 174 ? 7.731 -4.251 7.842 1.00 92.50 174 ASN A O 1
ATOM 1328 N N . THR A 1 175 ? 8.675 -5.762 9.198 1.00 92.56 175 THR A N 1
ATOM 1329 C CA . THR A 1 175 ? 9.753 -6.137 8.256 1.00 92.56 175 THR A CA 1
ATOM 1330 C C . THR A 1 175 ? 9.244 -6.670 6.910 1.00 92.56 175 THR A C 1
ATOM 1332 O O . THR A 1 175 ? 9.970 -6.632 5.915 1.00 92.56 175 THR A O 1
ATOM 1335 N N . GLY A 1 176 ? 7.998 -7.149 6.852 1.00 95.31 176 GLY A N 1
ATOM 1336 C CA . GLY A 1 176 ? 7.332 -7.572 5.625 1.00 95.31 176 GLY A CA 1
ATOM 1337 C C . GLY A 1 176 ? 7.154 -6.434 4.623 1.00 95.31 176 GLY A C 1
ATOM 1338 O O . GLY A 1 176 ? 7.207 -6.700 3.422 1.00 95.31 176 GLY A O 1
ATOM 1339 N N . ILE A 1 177 ? 7.031 -5.182 5.079 1.00 96.56 177 ILE A N 1
ATOM 1340 C CA . ILE A 1 177 ? 6.960 -4.009 4.197 1.00 96.56 177 ILE A CA 1
ATOM 1341 C C . ILE A 1 177 ? 8.267 -3.871 3.418 1.00 96.56 177 ILE A C 1
ATOM 1343 O O . ILE A 1 177 ? 8.252 -3.948 2.192 1.00 96.56 177 ILE A O 1
ATOM 1347 N N . ARG A 1 178 ? 9.414 -3.784 4.108 1.00 96.12 178 ARG A N 1
ATOM 1348 C CA . ARG A 1 178 ? 10.731 -3.677 3.450 1.00 96.12 178 ARG A CA 1
ATOM 1349 C C . ARG A 1 178 ? 11.019 -4.851 2.509 1.00 96.12 178 ARG A C 1
ATOM 1351 O O . ARG A 1 178 ? 11.563 -4.641 1.428 1.00 96.12 178 ARG A O 1
ATOM 1358 N N . LYS A 1 179 ? 10.616 -6.076 2.876 1.00 97.19 179 LYS A N 1
ATOM 1359 C CA . LYS A 1 179 ? 10.746 -7.256 1.998 1.00 97.19 179 LYS A CA 1
ATOM 1360 C C . LYS A 1 179 ? 9.919 -7.119 0.716 1.00 97.19 179 LYS A C 1
ATOM 1362 O O . LYS A 1 179 ? 10.442 -7.376 -0.364 1.00 97.19 179 LYS A O 1
ATOM 1367 N N . ASN A 1 180 ? 8.661 -6.682 0.822 1.00 98.19 180 ASN A N 1
ATOM 1368 C CA . ASN A 1 180 ? 7.817 -6.437 -0.349 1.00 98.19 180 ASN A CA 1
ATOM 1369 C C . ASN A 1 180 ? 8.395 -5.321 -1.221 1.00 98.19 180 ASN A C 1
ATOM 1371 O O . ASN A 1 180 ? 8.582 -5.539 -2.411 1.00 98.19 180 ASN A O 1
ATOM 1375 N N . VAL A 1 181 ? 8.749 -4.175 -0.634 1.00 97.88 181 VAL A N 1
ATOM 1376 C CA . VAL A 1 181 ? 9.360 -3.039 -1.346 1.00 97.88 181 VAL A CA 1
ATOM 1377 C C . VAL A 1 181 ? 10.617 -3.476 -2.106 1.00 97.88 181 VAL A C 1
ATOM 1379 O O . VAL A 1 181 ? 10.772 -3.151 -3.283 1.00 97.88 181 VAL A O 1
ATOM 1382 N N . SER A 1 182 ? 11.490 -4.272 -1.478 1.00 97.69 182 SER A N 1
ATOM 1383 C CA . SER A 1 182 ? 12.695 -4.781 -2.140 1.00 97.69 182 SER A CA 1
ATOM 1384 C C . SER A 1 182 ? 12.381 -5.730 -3.300 1.00 97.69 182 SER A C 1
ATOM 1386 O O . SER A 1 182 ? 13.027 -5.636 -4.345 1.00 97.69 182 SER A O 1
ATOM 1388 N N . ALA A 1 183 ? 11.402 -6.625 -3.141 1.00 97.75 183 ALA A N 1
ATOM 1389 C CA . ALA A 1 183 ? 10.987 -7.534 -4.207 1.00 97.75 183 ALA A CA 1
ATOM 1390 C C . ALA A 1 183 ? 10.354 -6.769 -5.383 1.00 97.75 183 ALA A C 1
ATOM 1392 O O . ALA A 1 183 ? 10.726 -6.999 -6.532 1.00 97.75 183 ALA A O 1
ATOM 1393 N N . ILE A 1 184 ? 9.474 -5.800 -5.103 1.00 98.31 184 ILE A N 1
ATOM 1394 C CA . ILE A 1 184 ? 8.842 -4.935 -6.114 1.00 98.31 184 ILE A CA 1
ATOM 1395 C C . ILE A 1 184 ? 9.907 -4.189 -6.915 1.00 98.31 184 ILE A C 1
ATOM 1397 O O . ILE A 1 184 ? 9.880 -4.214 -8.142 1.00 98.31 184 ILE A O 1
ATOM 1401 N N . ARG A 1 185 ? 10.877 -3.565 -6.235 1.00 97.62 185 ARG A N 1
ATOM 1402 C CA . ARG A 1 185 ? 11.999 -2.872 -6.880 1.00 97.62 185 ARG A CA 1
ATOM 1403 C C . ARG A 1 185 ? 12.780 -3.796 -7.815 1.00 97.62 185 ARG A C 1
ATOM 1405 O O . ARG A 1 185 ? 13.144 -3.398 -8.917 1.00 97.62 185 ARG A O 1
ATOM 1412 N N . GLN A 1 186 ? 13.048 -5.030 -7.390 1.00 95.94 186 GLN A N 1
ATOM 1413 C CA . GLN A 1 186 ? 13.774 -5.995 -8.213 1.00 95.94 186 GLN A CA 1
ATOM 1414 C C . GLN A 1 186 ? 12.977 -6.415 -9.452 1.00 95.94 186 GLN A C 1
ATOM 1416 O O . GLN A 1 186 ? 13.542 -6.468 -10.544 1.00 95.94 186 GLN A O 1
ATOM 1421 N N . VAL A 1 187 ? 11.674 -6.664 -9.310 1.00 95.50 187 VAL A N 1
ATOM 1422 C CA . VAL A 1 187 ? 10.790 -6.968 -10.446 1.00 95.50 187 VAL A CA 1
ATOM 1423 C C . VAL A 1 187 ? 10.712 -5.779 -11.407 1.00 95.50 187 VAL A C 1
ATOM 1425 O O . VAL A 1 187 ? 10.880 -5.951 -12.612 1.00 95.50 187 VAL A O 1
ATOM 1428 N N . ALA A 1 188 ? 10.568 -4.561 -10.888 1.00 95.94 188 ALA A N 1
ATOM 1429 C CA . ALA A 1 188 ? 10.560 -3.342 -11.690 1.00 95.94 188 ALA A CA 1
ATOM 1430 C C . ALA A 1 188 ? 11.856 -3.161 -12.508 1.00 95.94 188 ALA A C 1
ATOM 1432 O O . ALA A 1 188 ? 11.804 -2.823 -13.691 1.00 95.94 188 ALA A O 1
ATOM 1433 N N . ARG A 1 189 ? 13.023 -3.461 -11.924 1.00 94.50 189 ARG A N 1
ATOM 1434 C CA . ARG A 1 189 ? 14.314 -3.471 -12.641 1.00 94.50 189 ARG A CA 1
ATOM 1435 C C . ARG A 1 189 ? 14.375 -4.506 -13.755 1.00 94.50 189 ARG A C 1
ATOM 1437 O O . ARG A 1 189 ? 14.969 -4.243 -14.796 1.00 94.50 189 ARG A O 1
ATOM 1444 N N . ARG A 1 190 ? 13.798 -5.690 -13.536 1.00 91.81 190 ARG A N 1
ATOM 1445 C CA . ARG A 1 190 ? 13.755 -6.761 -14.544 1.00 91.81 190 ARG A CA 1
ATOM 1446 C C . ARG A 1 190 ? 12.965 -6.333 -15.768 1.00 91.81 190 ARG A C 1
ATOM 1448 O O . ARG A 1 190 ? 13.457 -6.495 -16.879 1.00 91.81 190 ARG A O 1
ATOM 1455 N N . VAL A 1 191 ? 11.797 -5.725 -15.558 1.00 90.88 191 VAL A N 1
ATOM 1456 C CA . VAL A 1 191 ? 10.936 -5.238 -16.648 1.00 90.88 191 VAL A CA 1
ATOM 1457 C C . VAL A 1 191 ? 11.643 -4.186 -17.508 1.00 90.88 191 VAL A C 1
ATOM 1459 O O . VAL A 1 191 ? 11.492 -4.179 -18.726 1.00 90.88 191 VAL A O 1
ATOM 1462 N N . GLN A 1 192 ? 12.484 -3.342 -16.910 1.00 88.81 192 GLN A N 1
ATOM 1463 C CA . GLN A 1 192 ? 13.280 -2.354 -17.650 1.00 88.81 192 GLN A CA 1
ATOM 1464 C C . GLN A 1 192 ? 14.394 -2.968 -18.512 1.00 88.81 192 GLN A C 1
ATOM 1466 O O . GLN A 1 192 ? 14.833 -2.340 -19.471 1.00 88.81 192 GLN A O 1
ATOM 1471 N N . LYS A 1 193 ? 14.862 -4.178 -18.183 1.00 84.12 193 LYS A N 1
ATOM 1472 C CA . LYS A 1 193 ? 15.942 -4.881 -18.898 1.00 84.12 193 LYS A CA 1
ATOM 1473 C C . LYS A 1 193 ? 15.444 -5.826 -19.995 1.00 84.12 193 LYS A C 1
ATOM 1475 O O . LYS A 1 193 ? 16.265 -6.523 -20.583 1.00 84.12 193 LYS A O 1
ATOM 1480 N N . ILE A 1 194 ? 14.134 -5.885 -20.244 1.00 72.81 194 ILE A N 1
ATOM 1481 C CA . ILE A 1 194 ? 13.577 -6.668 -21.352 1.00 72.81 194 ILE A CA 1
ATOM 1482 C C . ILE A 1 194 ? 14.098 -6.056 -22.655 1.00 72.81 194 ILE A C 1
ATOM 1484 O O . ILE A 1 194 ? 13.832 -4.885 -22.941 1.00 72.81 194 ILE A O 1
ATOM 1488 N N . ASP A 1 195 ? 14.883 -6.830 -23.402 1.00 60.12 195 ASP A N 1
ATOM 1489 C CA . ASP A 1 195 ? 15.422 -6.420 -24.696 1.00 60.12 195 ASP A CA 1
ATOM 1490 C C . ASP A 1 195 ? 14.325 -6.331 -25.775 1.00 60.12 195 ASP A C 1
ATOM 1492 O O . ASP A 1 195 ? 13.165 -6.690 -25.561 1.00 60.12 195 ASP A O 1
ATOM 1496 N N . GLN A 1 196 ? 14.681 -5.809 -26.954 1.00 54.69 196 GLN A N 1
ATOM 1497 C CA . GLN A 1 196 ? 13.749 -5.647 -28.082 1.00 54.69 196 GLN A CA 1
ATOM 1498 C C . GLN A 1 196 ? 13.175 -6.983 -28.592 1.00 54.69 196 GLN A C 1
ATOM 1500 O O . GLN A 1 196 ? 12.161 -6.972 -29.289 1.00 54.69 196 GLN A O 1
ATOM 1505 N N . ASP A 1 197 ? 13.778 -8.109 -28.200 1.00 56.78 197 ASP A N 1
ATOM 1506 C CA . ASP A 1 197 ? 13.376 -9.467 -28.562 1.00 56.78 197 ASP A CA 1
ATOM 1507 C C . ASP A 1 197 ? 12.507 -10.135 -27.472 1.00 56.78 197 ASP A C 1
ATOM 1509 O O . ASP A 1 197 ? 12.117 -11.300 -27.594 1.00 56.78 197 ASP A O 1
ATOM 1513 N N . GLY A 1 198 ? 12.158 -9.408 -26.404 1.00 59.91 198 GLY A N 1
ATOM 1514 C CA . GLY A 1 198 ? 11.261 -9.876 -25.344 1.00 59.91 198 GLY A CA 1
ATOM 1515 C C . GLY A 1 198 ? 11.897 -10.878 -24.378 1.00 59.91 198 GLY A C 1
ATOM 1516 O O . GLY A 1 198 ? 11.171 -11.570 -23.663 1.00 59.91 198 GLY A O 1
ATOM 1517 N N . HIS A 1 199 ? 13.226 -10.990 -24.355 1.00 54.72 199 HIS A N 1
ATOM 1518 C CA . HIS A 1 199 ? 13.938 -11.947 -23.517 1.00 54.72 199 HIS A CA 1
ATOM 1519 C C . HIS A 1 199 ? 14.451 -11.258 -22.244 1.00 54.72 199 HIS A C 1
ATOM 1521 O O . HIS A 1 199 ? 15.307 -10.376 -22.264 1.00 54.72 199 HIS A O 1
ATOM 1527 N N . THR A 1 200 ? 13.945 -11.677 -21.083 1.00 58.66 200 THR A N 1
ATOM 1528 C CA . THR A 1 200 ? 14.571 -11.351 -19.796 1.00 58.66 200 THR A CA 1
ATOM 1529 C C . THR A 1 200 ? 15.781 -12.255 -19.593 1.00 58.66 200 THR A C 1
ATOM 1531 O O . THR A 1 200 ? 15.627 -13.450 -19.359 1.00 58.66 200 THR A O 1
ATOM 1534 N N . ALA A 1 201 ? 16.990 -11.694 -19.610 1.00 51.34 201 ALA A N 1
ATOM 1535 C CA . ALA A 1 201 ? 18.226 -12.431 -19.324 1.00 51.34 201 ALA A CA 1
ATOM 1536 C C . ALA A 1 201 ? 18.355 -12.919 -17.859 1.00 51.34 201 ALA A C 1
ATOM 1538 O O . ALA A 1 201 ? 19.368 -13.516 -17.498 1.00 51.34 201 ALA A O 1
ATOM 1539 N N . GLU A 1 202 ? 17.376 -12.643 -16.989 1.00 59.66 202 GLU A N 1
ATOM 1540 C CA . GLU A 1 202 ? 17.434 -13.020 -15.577 1.00 59.66 202 GLU A CA 1
ATOM 1541 C C . GLU A 1 202 ? 16.746 -14.364 -15.317 1.00 59.66 202 GLU A C 1
ATOM 1543 O O . GLU A 1 202 ? 15.586 -14.576 -15.660 1.00 59.66 202 GLU A O 1
ATOM 1548 N N . THR A 1 203 ? 17.487 -15.252 -14.655 1.00 59.66 203 THR A N 1
ATOM 1549 C CA . THR A 1 203 ? 17.035 -16.535 -14.120 1.00 59.66 203 THR A CA 1
ATOM 1550 C C . THR A 1 203 ? 15.787 -16.357 -13.250 1.00 59.66 203 THR A C 1
ATOM 1552 O O . THR A 1 203 ? 15.713 -15.420 -12.439 1.00 59.66 203 THR A O 1
ATOM 1555 N N . GLU A 1 204 ? 14.819 -17.272 -13.395 1.00 70.31 204 GLU A N 1
ATOM 1556 C CA . GLU A 1 204 ? 13.687 -17.395 -12.470 1.00 70.31 204 GLU A CA 1
ATOM 1557 C C . GLU A 1 204 ? 14.204 -17.349 -11.025 1.00 70.31 204 GLU A C 1
ATOM 1559 O O . GLU A 1 204 ? 15.216 -17.965 -10.687 1.00 70.31 204 GLU A O 1
ATOM 1564 N N . SER A 1 205 ? 13.562 -16.535 -10.184 1.00 80.06 205 SER A N 1
ATOM 1565 C CA . SER A 1 205 ? 13.940 -16.428 -8.777 1.00 80.06 205 SER A CA 1
ATOM 1566 C C . SER A 1 205 ? 13.091 -17.377 -7.948 1.00 80.06 205 SER A C 1
ATOM 1568 O O . SER A 1 205 ? 11.867 -17.354 -8.059 1.00 80.06 205 SER A O 1
ATOM 1570 N N . ASP A 1 206 ? 13.738 -18.131 -7.062 1.00 86.56 206 ASP A N 1
ATOM 1571 C CA . ASP A 1 206 ? 13.060 -18.987 -6.085 1.00 86.56 206 ASP A CA 1
ATOM 1572 C C . ASP A 1 206 ? 12.406 -18.195 -4.932 1.00 86.56 206 ASP A C 1
ATOM 1574 O O . ASP A 1 206 ? 11.724 -18.780 -4.088 1.00 86.56 206 ASP A O 1
ATOM 1578 N N . ASP A 1 207 ? 12.592 -16.869 -4.859 1.00 94.44 207 ASP A N 1
ATOM 1579 C CA . ASP A 1 207 ? 11.959 -16.052 -3.821 1.00 94.44 207 ASP A CA 1
ATOM 1580 C C . ASP A 1 207 ? 10.443 -15.915 -4.089 1.00 94.44 207 ASP A C 1
ATOM 1582 O O . ASP A 1 207 ? 10.032 -15.369 -5.123 1.00 94.44 207 ASP A O 1
ATOM 1586 N N . PRO A 1 208 ? 9.579 -16.351 -3.152 1.00 95.44 208 PRO A N 1
ATOM 1587 C CA . PRO A 1 208 ? 8.132 -16.322 -3.338 1.00 95.44 208 PRO A CA 1
ATOM 1588 C C . PRO A 1 208 ? 7.556 -14.903 -3.462 1.00 95.44 208 PRO A C 1
ATOM 1590 O O . PRO A 1 208 ? 6.531 -14.728 -4.127 1.00 95.44 208 PRO A O 1
ATOM 1593 N N . LEU A 1 209 ? 8.180 -13.883 -2.859 1.00 96.06 209 LEU A N 1
ATOM 1594 C CA . LEU A 1 209 ? 7.746 -12.493 -3.030 1.00 96.06 209 LEU A CA 1
ATOM 1595 C C . LEU A 1 209 ? 8.085 -11.986 -4.427 1.00 96.06 209 LEU A C 1
ATOM 1597 O O . LEU A 1 209 ? 7.247 -11.329 -5.041 1.00 96.06 209 LEU A O 1
ATOM 1601 N N . ILE A 1 210 ? 9.272 -12.313 -4.945 1.00 96.06 210 ILE A N 1
ATOM 1602 C CA . ILE A 1 210 ? 9.654 -11.938 -6.312 1.00 96.06 210 ILE A CA 1
ATOM 1603 C C . ILE A 1 210 ? 8.694 -12.591 -7.302 1.00 96.06 210 ILE A C 1
ATOM 1605 O O . ILE A 1 210 ? 8.135 -11.884 -8.133 1.00 96.06 210 ILE A O 1
ATOM 1609 N N . LYS A 1 211 ? 8.412 -13.892 -7.156 1.00 95.12 211 LYS A N 1
ATOM 1610 C CA . LYS A 1 211 ? 7.446 -14.594 -8.012 1.00 95.12 211 LYS A CA 1
ATOM 1611 C C . LYS A 1 211 ? 6.056 -13.949 -7.977 1.00 95.12 211 LYS A C 1
ATOM 1613 O O . LYS A 1 211 ? 5.500 -13.642 -9.026 1.00 95.12 211 LYS A O 1
ATOM 1618 N N . ARG A 1 212 ? 5.525 -13.675 -6.779 1.00 96.00 212 ARG A N 1
ATOM 1619 C CA . ARG A 1 212 ? 4.231 -12.990 -6.602 1.00 96.00 212 ARG A CA 1
ATOM 1620 C C . ARG A 1 212 ? 4.199 -11.639 -7.319 1.00 96.00 212 ARG A C 1
ATOM 1622 O O . ARG A 1 212 ? 3.209 -11.313 -7.970 1.00 96.00 212 ARG A O 1
ATOM 1629 N N . TRP A 1 213 ? 5.243 -10.827 -7.160 1.00 97.06 213 TRP A N 1
ATOM 1630 C CA . TRP A 1 213 ? 5.289 -9.500 -7.772 1.00 97.06 213 TRP A CA 1
ATOM 1631 C C . TRP A 1 213 ? 5.552 -9.565 -9.278 1.00 97.06 213 TRP A C 1
ATOM 1633 O O . TRP A 1 213 ? 4.999 -8.741 -9.996 1.00 97.06 213 TRP A O 1
ATOM 1643 N N . THR A 1 214 ? 6.284 -10.561 -9.781 1.00 95.12 214 THR A N 1
ATOM 1644 C CA . THR A 1 214 ? 6.377 -10.846 -11.221 1.00 95.12 214 THR A CA 1
ATOM 1645 C C . THR A 1 214 ? 4.998 -11.158 -11.797 1.00 95.12 214 THR A C 1
ATOM 1647 O O . THR A 1 214 ? 4.556 -10.451 -12.696 1.00 95.12 214 THR A O 1
ATOM 1650 N N . GLU A 1 215 ? 4.255 -12.097 -11.202 1.00 94.81 215 GLU A N 1
ATOM 1651 C CA . GLU A 1 215 ? 2.883 -12.421 -11.630 1.00 94.81 215 GLU A CA 1
ATOM 1652 C C . GLU A 1 215 ? 1.960 -11.190 -11.594 1.00 94.81 215 GLU A C 1
ATOM 1654 O O . GLU A 1 215 ? 1.104 -11.013 -12.463 1.00 94.81 215 GLU A O 1
ATOM 1659 N N . PHE A 1 216 ? 2.134 -10.312 -10.600 1.00 95.94 216 PHE A N 1
ATOM 1660 C CA . PHE A 1 216 ? 1.405 -9.048 -10.532 1.00 95.94 216 PHE A CA 1
ATOM 1661 C C . PHE A 1 216 ? 1.761 -8.117 -11.699 1.00 95.94 216 PHE A C 1
ATOM 1663 O O . PHE A 1 216 ? 0.855 -7.610 -12.356 1.00 95.94 216 PHE A O 1
ATOM 1670 N N . PHE A 1 217 ? 3.048 -7.891 -11.974 1.00 95.50 217 PHE A N 1
ATOM 1671 C CA . PHE A 1 217 ? 3.488 -7.023 -13.071 1.00 95.50 217 PHE A CA 1
ATOM 1672 C C . PHE A 1 217 ? 3.034 -7.558 -14.433 1.00 95.50 217 PHE A C 1
ATOM 1674 O O . PHE A 1 217 ? 2.522 -6.779 -15.239 1.00 95.50 217 PHE A O 1
ATOM 1681 N N . ASP A 1 218 ? 3.132 -8.870 -14.649 1.00 92.88 218 ASP A N 1
ATOM 1682 C CA . ASP A 1 218 ? 2.700 -9.533 -15.882 1.00 92.88 218 ASP A CA 1
ATOM 1683 C C . ASP A 1 218 ? 1.189 -9.400 -16.085 1.00 92.88 218 ASP A C 1
ATOM 1685 O O . ASP A 1 218 ? 0.726 -9.037 -17.167 1.00 92.88 218 ASP A O 1
ATOM 1689 N N . LYS A 1 219 ? 0.403 -9.620 -15.021 1.00 94.25 219 LYS A N 1
ATOM 1690 C CA . LYS A 1 219 ? -1.060 -9.480 -15.058 1.00 94.25 219 LYS A CA 1
ATOM 1691 C C . LYS A 1 219 ? -1.506 -8.074 -15.466 1.00 94.25 219 LYS A C 1
ATOM 1693 O O . LYS A 1 219 ? -2.523 -7.942 -16.145 1.00 94.25 219 LYS A O 1
ATOM 1698 N N . TRP A 1 220 ? -0.798 -7.040 -15.015 1.00 93.38 220 TRP A N 1
ATOM 1699 C CA . TRP A 1 220 ? -1.131 -5.643 -15.315 1.00 93.38 220 TRP A CA 1
ATOM 1700 C C . TRP A 1 220 ? -0.422 -5.093 -16.558 1.00 93.38 220 TRP A C 1
ATOM 1702 O O . TRP A 1 220 ? -0.787 -4.014 -17.023 1.00 93.38 220 TRP A O 1
ATOM 1712 N N . GLY A 1 221 ? 0.544 -5.826 -17.117 1.00 92.50 221 GLY A N 1
ATOM 1713 C CA . GLY A 1 221 ? 1.245 -5.455 -18.344 1.00 92.50 221 GLY A CA 1
ATOM 1714 C C . GLY A 1 221 ? 2.049 -4.159 -18.223 1.00 92.50 221 GLY A C 1
ATOM 1715 O O . GLY A 1 221 ? 2.034 -3.351 -19.154 1.00 92.50 221 GLY A O 1
ATOM 1716 N N . TYR A 1 222 ? 2.710 -3.927 -17.082 1.00 93.00 222 TYR A N 1
ATOM 1717 C CA . TYR A 1 222 ? 3.497 -2.707 -16.885 1.00 93.00 222 TYR A CA 1
ATOM 1718 C C . TYR A 1 222 ? 4.660 -2.614 -17.877 1.00 93.00 222 TYR A C 1
ATOM 1720 O O . TYR A 1 222 ? 5.455 -3.539 -18.024 1.00 93.00 222 TYR A O 1
ATOM 1728 N N . GLN A 1 223 ? 4.775 -1.461 -18.531 1.00 91.75 223 GLN A N 1
ATOM 1729 C CA . GLN A 1 223 ? 5.818 -1.172 -19.514 1.00 91.75 223 GLN A CA 1
ATOM 1730 C C . GLN A 1 223 ? 7.085 -0.614 -18.852 1.00 91.75 223 GLN A C 1
ATOM 1732 O O . GLN A 1 223 ? 7.077 -0.240 -17.679 1.00 91.75 223 GLN A O 1
ATOM 1737 N N . GLN A 1 224 ? 8.171 -0.494 -19.625 1.00 92.81 224 GLN A N 1
ATOM 1738 C CA . GLN A 1 224 ? 9.477 -0.035 -19.133 1.00 92.81 224 GLN A CA 1
ATOM 1739 C C . GLN A 1 224 ? 9.405 1.295 -18.365 1.00 92.81 224 GLN A C 1
ATOM 1741 O O . GLN A 1 224 ? 9.956 1.384 -17.271 1.00 92.81 224 GLN A O 1
ATOM 1746 N N . GLN A 1 225 ? 8.687 2.303 -18.883 1.00 94.06 225 GLN A N 1
ATOM 1747 C CA . GLN A 1 225 ? 8.558 3.598 -18.199 1.00 94.06 225 GLN A CA 1
ATOM 1748 C C . GLN A 1 225 ? 7.820 3.468 -16.860 1.00 94.06 225 GLN A C 1
ATOM 1750 O O . GLN A 1 225 ? 8.287 3.977 -15.848 1.00 94.06 225 GLN A O 1
ATOM 1755 N N . GLN A 1 226 ? 6.708 2.731 -16.833 1.00 95.12 226 GLN A N 1
ATOM 1756 C CA . GLN A 1 226 ? 5.935 2.508 -15.610 1.00 95.12 226 GLN A CA 1
ATOM 1757 C C . GLN A 1 226 ? 6.766 1.753 -14.567 1.00 95.12 226 GLN A C 1
ATOM 1759 O O . GLN A 1 226 ? 6.744 2.089 -13.386 1.00 95.12 226 GLN A O 1
ATOM 1764 N N . ALA A 1 227 ? 7.534 0.752 -15.005 1.00 95.56 227 ALA A N 1
ATOM 1765 C CA . ALA A 1 227 ? 8.439 0.010 -14.143 1.00 95.56 227 ALA A CA 1
ATOM 1766 C C . ALA A 1 227 ? 9.566 0.900 -13.591 1.00 95.56 227 ALA A C 1
ATOM 1768 O O . ALA A 1 227 ? 9.874 0.801 -12.406 1.00 95.56 227 ALA A O 1
ATOM 1769 N N . ALA A 1 228 ? 10.130 1.808 -14.393 1.00 95.81 228 ALA A N 1
ATOM 1770 C CA . ALA A 1 228 ? 11.111 2.787 -13.920 1.00 95.81 228 ALA A CA 1
ATOM 1771 C C . ALA A 1 228 ? 10.522 3.732 -12.856 1.00 95.81 228 ALA A C 1
ATOM 1773 O O . ALA A 1 228 ? 11.158 3.988 -11.830 1.00 95.81 228 ALA A O 1
ATOM 1774 N N . ASP A 1 229 ? 9.285 4.197 -13.051 1.00 96.12 229 ASP A N 1
ATOM 1775 C CA . ASP A 1 229 ? 8.589 5.048 -12.079 1.00 96.12 229 ASP A CA 1
ATOM 1776 C C . ASP A 1 229 ? 8.333 4.294 -10.760 1.00 96.12 229 ASP A C 1
ATOM 1778 O O . ASP A 1 229 ? 8.579 4.828 -9.673 1.00 96.12 229 ASP A O 1
ATOM 1782 N N . ILE A 1 230 ? 7.904 3.027 -10.844 1.00 97.81 230 ILE A N 1
ATOM 1783 C CA . ILE A 1 230 ? 7.711 2.158 -9.674 1.00 97.81 230 ILE A CA 1
ATOM 1784 C C . ILE A 1 230 ? 9.040 1.902 -8.951 1.00 97.81 230 ILE A C 1
ATOM 1786 O O . ILE A 1 230 ? 9.079 1.993 -7.724 1.00 97.81 230 ILE A O 1
ATOM 1790 N N . GLU A 1 231 ? 10.127 1.599 -9.670 1.00 97.19 231 GLU A N 1
ATOM 1791 C CA . GLU A 1 231 ? 11.452 1.410 -9.062 1.00 97.19 231 GLU A CA 1
ATOM 1792 C C . GLU A 1 231 ? 11.856 2.647 -8.262 1.00 97.19 231 GLU A C 1
ATOM 1794 O O . GLU A 1 231 ? 12.205 2.527 -7.086 1.00 97.19 231 GLU A O 1
ATOM 1799 N N . LYS A 1 232 ? 11.751 3.829 -8.880 1.00 96.50 232 LYS A N 1
ATOM 1800 C CA . LYS A 1 232 ? 12.087 5.099 -8.238 1.00 96.50 232 LYS A CA 1
ATOM 1801 C C . LYS A 1 232 ? 11.255 5.326 -6.977 1.00 96.50 232 LYS A C 1
ATOM 1803 O O . LYS A 1 232 ? 11.800 5.755 -5.964 1.00 96.50 232 LYS A O 1
ATOM 1808 N N . ALA A 1 233 ? 9.959 5.018 -7.012 1.00 96.50 233 ALA A N 1
ATOM 1809 C CA . ALA A 1 233 ? 9.104 5.098 -5.831 1.00 96.50 233 ALA A CA 1
ATOM 1810 C C . ALA A 1 233 ? 9.573 4.137 -4.723 1.00 96.50 233 ALA A C 1
ATOM 1812 O O . ALA A 1 233 ? 9.690 4.545 -3.569 1.00 96.50 233 ALA A O 1
ATOM 1813 N N . MET A 1 234 ? 9.914 2.888 -5.055 1.00 97.62 234 MET A N 1
ATOM 1814 C CA . MET A 1 234 ? 10.428 1.926 -4.069 1.00 97.62 234 MET A CA 1
ATOM 1815 C C . MET A 1 234 ? 11.797 2.325 -3.501 1.00 97.62 234 MET A C 1
ATOM 1817 O O . MET A 1 234 ? 12.047 2.088 -2.320 1.00 97.62 234 MET A O 1
ATOM 1821 N N . ASP A 1 235 ? 12.672 2.950 -4.295 1.00 96.19 235 ASP A N 1
ATOM 1822 C CA . ASP A 1 235 ? 13.963 3.463 -3.819 1.00 96.19 235 ASP A CA 1
ATOM 1823 C C . ASP A 1 235 ? 13.786 4.481 -2.683 1.00 96.19 235 ASP A C 1
ATOM 1825 O O . ASP A 1 235 ? 14.546 4.432 -1.717 1.00 96.19 235 ASP A O 1
ATOM 1829 N N . THR A 1 236 ? 12.747 5.329 -2.732 1.00 93.75 236 THR A N 1
ATOM 1830 C CA . THR A 1 236 ? 12.471 6.303 -1.653 1.00 93.75 236 THR A CA 1
ATOM 1831 C C . THR A 1 236 ? 12.109 5.660 -0.313 1.00 93.75 236 THR A C 1
ATOM 1833 O O . THR A 1 236 ? 12.301 6.271 0.731 1.00 93.75 236 THR A O 1
ATOM 1836 N N . LEU A 1 237 ? 11.598 4.426 -0.322 1.00 93.12 237 LEU A N 1
ATOM 1837 C CA . LEU A 1 237 ? 11.274 3.684 0.899 1.00 93.12 237 LEU A CA 1
ATOM 1838 C C . LEU A 1 237 ? 12.483 2.916 1.453 1.00 93.12 237 LEU A C 1
ATOM 1840 O O . LEU A 1 237 ? 12.491 2.540 2.624 1.00 93.12 237 LEU A O 1
ATOM 1844 N N . LEU A 1 238 ? 13.490 2.641 0.618 1.00 92.31 238 LEU A N 1
ATOM 1845 C CA . LEU A 1 238 ? 14.674 1.872 1.010 1.00 92.31 238 LEU A CA 1
ATOM 1846 C C . LEU A 1 238 ? 15.867 2.740 1.421 1.00 92.31 238 LEU A C 1
ATOM 1848 O O . LEU A 1 238 ? 16.762 2.199 2.076 1.00 92.31 238 LEU A O 1
ATOM 1852 N N . SER A 1 239 ? 15.882 4.020 1.034 1.00 85.31 239 SER A N 1
ATOM 1853 C CA . SER A 1 239 ? 16.856 5.030 1.477 1.00 85.31 239 SER A CA 1
ATOM 1854 C C . SER A 1 239 ? 16.712 5.353 2.957 1.00 85.31 239 SER A C 1
ATOM 1856 O O . SER A 1 239 ? 17.759 5.407 3.635 1.00 85.31 239 SER A O 1
#

InterPro domains:
  IPR060751 Uncharacterised conserved protein UCP020893 [PF27721] (60-235)

Secondary structure (DSSP, 8-state):
----------------------PPP--PPPHHHHHH--HHHHHHHHHHHHHHHHS--GGGHHHHHHHHHHHTTSHHHHHHHHHHHHTS--TT--TT-TT----GGGSPPPHHHHHHHHHHHHSTTTHHHHHHHHHHHHHHHHHHTT-SSHHHHHHHHHHHHHHHHHHHHHGGG-HHHHHHHHHHHHHHHHHHT--TT----SPPP--HHHHHHHHHHHHHT--HHHHHHHHHHHHHHH-

Organism: NCBI:txid303405